Protein AF-A0A7C5CVP7-F1 (afdb_monomer_lite)

Structure (mmCIF, N/CA/C/O backbone):
data_AF-A0A7C5CVP7-F1
#
_entry.id   AF-A0A7C5CVP7-F1
#
loop_
_atom_site.group_PDB
_atom_site.id
_atom_site.type_symbol
_atom_site.label_atom_id
_atom_site.label_alt_id
_atom_site.label_comp_id
_atom_site.label_asym_id
_atom_site.label_entity_id
_atom_site.label_seq_id
_atom_site.pdbx_PDB_ins_code
_atom_site.Cartn_x
_atom_site.Cartn_y
_atom_site.Cartn_z
_atom_site.occupancy
_atom_site.B_iso_or_equiv
_atom_site.auth_seq_id
_atom_site.auth_comp_id
_atom_site.auth_asym_id
_atom_site.auth_atom_id
_atom_site.pdbx_PDB_model_num
ATOM 1 N N . MET A 1 1 ? 14.828 -23.468 1.664 1.00 37.12 1 MET A N 1
ATOM 2 C CA . MET A 1 1 ? 13.442 -23.030 1.390 1.00 37.12 1 MET A CA 1
ATOM 3 C C . MET A 1 1 ? 12.541 -23.585 2.480 1.00 37.12 1 MET A C 1
ATOM 5 O O . MET A 1 1 ? 12.272 -24.780 2.502 1.00 37.12 1 MET A O 1
ATOM 9 N N . ARG A 1 2 ? 12.186 -22.760 3.467 1.00 34.03 2 ARG A N 1
ATOM 10 C CA . ARG A 1 2 ? 11.337 -23.172 4.588 1.00 34.03 2 ARG A CA 1
ATOM 11 C C . ARG A 1 2 ? 9.899 -23.150 4.066 1.00 34.03 2 ARG A C 1
ATOM 13 O O . ARG A 1 2 ? 9.385 -22.080 3.776 1.00 34.03 2 ARG A O 1
ATOM 20 N N . ARG A 1 3 ? 9.310 -24.329 3.834 1.00 36.91 3 ARG A N 1
ATOM 21 C CA . ARG A 1 3 ? 7.904 -24.468 3.425 1.00 36.91 3 ARG A CA 1
ATOM 22 C C . ARG A 1 3 ? 7.044 -23.767 4.473 1.00 36.91 3 ARG A C 1
ATOM 24 O O . ARG A 1 3 ? 6.977 -24.232 5.609 1.00 36.91 3 ARG A O 1
ATOM 31 N N . ILE A 1 4 ? 6.448 -22.639 4.106 1.00 44.09 4 ILE A N 1
ATOM 32 C CA . ILE A 1 4 ? 5.394 -22.014 4.899 1.00 44.09 4 ILE A CA 1
ATOM 33 C C . ILE A 1 4 ? 4.252 -23.035 4.900 1.00 44.09 4 ILE A C 1
ATOM 35 O O . ILE A 1 4 ? 3.819 -23.486 3.841 1.00 44.09 4 ILE A O 1
ATOM 39 N N . GLY A 1 5 ? 3.877 -23.529 6.080 1.00 44.19 5 GLY A N 1
ATOM 40 C CA . GLY A 1 5 ? 2.826 -24.536 6.192 1.00 44.19 5 GLY A CA 1
ATOM 41 C C . GLY A 1 5 ? 1.503 -23.955 5.701 1.00 44.19 5 GLY A C 1
ATOM 42 O O . GLY A 1 5 ? 1.201 -22.803 5.996 1.00 44.19 5 GLY A O 1
ATOM 43 N N . ALA A 1 6 ? 0.695 -24.750 4.997 1.00 46.81 6 ALA A N 1
ATOM 44 C CA . ALA A 1 6 ? -0.641 -24.346 4.540 1.00 46.81 6 ALA A CA 1
ATOM 45 C C . ALA A 1 6 ? -1.524 -23.791 5.683 1.00 46.81 6 ALA A C 1
ATOM 47 O O . ALA A 1 6 ? -2.350 -22.912 5.466 1.00 46.81 6 ALA A O 1
ATOM 48 N N . SER A 1 7 ? -1.280 -24.226 6.927 1.00 52.62 7 SER A N 1
ATOM 49 C CA . SER A 1 7 ? -1.934 -23.710 8.136 1.00 52.62 7 SER A CA 1
ATOM 50 C C . SER A 1 7 ? -1.583 -22.262 8.489 1.00 52.62 7 SER A C 1
ATOM 52 O O . SER A 1 7 ? -2.277 -21.660 9.297 1.00 52.62 7 SER A O 1
ATOM 54 N N . THR A 1 8 ? -0.466 -21.733 7.990 1.00 53.44 8 THR A N 1
ATOM 55 C CA . THR A 1 8 ? -0.060 -20.340 8.204 1.00 53.44 8 THR A CA 1
ATOM 56 C C . THR A 1 8 ? -0.789 -19.442 7.215 1.00 53.44 8 THR A C 1
ATOM 58 O O . THR A 1 8 ? -1.395 -18.475 7.648 1.00 53.44 8 THR A O 1
ATOM 61 N N . IL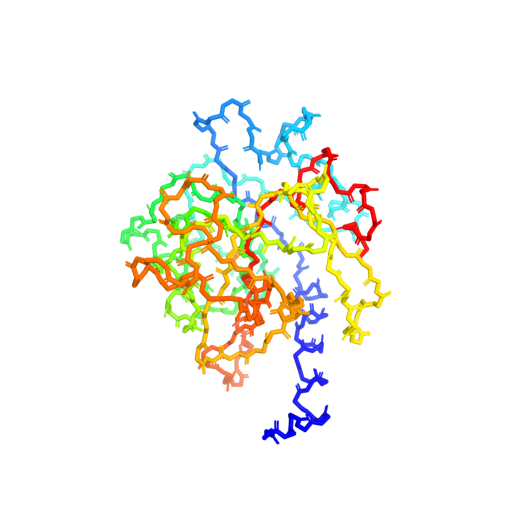E A 1 9 ? -0.838 -19.822 5.935 1.00 55.88 9 ILE A N 1
ATOM 62 C CA . ILE A 1 9 ? -1.507 -19.051 4.873 1.00 55.88 9 ILE A CA 1
ATOM 63 C C . ILE A 1 9 ? -2.989 -18.829 5.213 1.00 55.88 9 ILE A C 1
ATOM 65 O O . ILE A 1 9 ? -3.435 -17.689 5.277 1.00 55.88 9 ILE A O 1
ATOM 69 N N . TRP A 1 10 ? -3.708 -19.892 5.593 1.00 55.09 10 TRP A N 1
ATOM 70 C CA . TRP A 1 10 ? -5.130 -19.804 5.959 1.00 55.09 10 TRP A CA 1
ATOM 71 C C . TRP A 1 10 ? -5.411 -18.888 7.158 1.00 55.09 10 TRP A C 1
ATOM 73 O O . TRP A 1 10 ? -6.477 -18.284 7.231 1.00 55.09 10 TRP A O 1
ATOM 83 N N . LYS A 1 11 ? -4.468 -18.762 8.103 1.00 60.84 11 LYS A N 1
ATOM 84 C CA . LYS A 1 11 ? -4.624 -17.854 9.251 1.00 60.84 11 LYS A CA 1
ATOM 85 C C . LYS A 1 11 ? -4.590 -16.394 8.816 1.00 60.84 11 LYS A C 1
ATOM 87 O O . LYS A 1 11 ? -5.388 -15.607 9.308 1.00 60.84 11 LYS A O 1
ATOM 92 N N . TRP A 1 12 ? -3.689 -16.043 7.904 1.00 58.69 12 TRP A N 1
ATOM 93 C CA . TRP A 1 12 ? -3.522 -14.669 7.436 1.00 58.69 12 TRP A CA 1
ATOM 94 C C . TRP A 1 12 ? -4.601 -14.264 6.427 1.00 58.69 12 TRP A C 1
ATOM 96 O O . TRP A 1 12 ? -5.098 -13.144 6.499 1.00 58.69 12 TRP A O 1
ATOM 106 N N . THR A 1 13 ? -5.049 -15.186 5.571 1.00 59.53 13 THR A N 1
ATOM 107 C CA . THR A 1 13 ? -6.236 -14.978 4.727 1.00 59.53 13 THR A CA 1
ATOM 108 C C . THR A 1 13 ? -7.482 -14.742 5.581 1.00 59.53 13 THR A C 1
ATOM 110 O O . THR A 1 13 ? -8.200 -13.764 5.375 1.00 59.53 13 THR A O 1
ATOM 113 N N . PHE A 1 14 ? -7.718 -15.591 6.590 1.00 60.44 14 PHE A N 1
ATOM 114 C CA . PHE A 1 14 ? -8.819 -15.387 7.529 1.00 60.44 14 PHE A CA 1
ATOM 115 C C . PHE A 1 14 ? -8.696 -14.044 8.250 1.00 60.44 14 PHE A C 1
ATOM 117 O O . PHE A 1 14 ? -9.702 -13.373 8.429 1.00 60.44 14 PHE A O 1
ATOM 124 N N . LEU A 1 15 ? -7.482 -13.616 8.608 1.00 58.88 15 LEU A N 1
ATOM 125 C CA . LEU A 1 15 ? -7.244 -12.325 9.247 1.00 58.88 15 LEU A CA 1
ATOM 126 C C . LEU A 1 15 ? -7.635 -11.149 8.350 1.00 58.88 15 LEU A C 1
ATOM 128 O O . LEU A 1 15 ? -8.295 -10.238 8.828 1.00 58.88 15 LEU A O 1
ATOM 132 N N . LEU A 1 16 ? -7.285 -11.171 7.063 1.00 62.47 16 LEU A N 1
ATOM 133 C CA . LEU A 1 16 ? -7.640 -10.095 6.134 1.00 62.47 16 LEU A CA 1
ATOM 134 C C . LEU A 1 16 ? -9.151 -10.028 5.866 1.00 62.47 16 LEU A C 1
ATOM 136 O O . LEU A 1 16 ? -9.736 -8.948 5.837 1.00 62.47 16 LEU A O 1
ATOM 140 N N . MET A 1 17 ? -9.816 -11.178 5.765 1.00 62.94 17 MET A N 1
ATOM 141 C CA . MET A 1 17 ? -11.280 -11.209 5.691 1.00 62.94 17 MET A CA 1
ATOM 142 C C . MET A 1 17 ? -11.926 -10.765 7.011 1.00 62.94 17 MET A C 1
ATOM 144 O O . MET A 1 17 ? -12.905 -10.022 7.008 1.00 62.94 17 MET A O 1
ATOM 148 N N . PHE A 1 18 ? -11.362 -11.175 8.149 1.00 60.34 18 PHE A N 1
ATOM 149 C CA . PHE A 1 18 ? -11.804 -10.775 9.483 1.00 60.34 18 PHE A CA 1
ATOM 150 C C . PHE A 1 18 ? -11.653 -9.266 9.685 1.00 60.34 18 PHE A C 1
ATOM 152 O O . PHE A 1 18 ? -12.567 -8.651 10.237 1.00 60.34 18 PHE A O 1
ATOM 159 N N . LEU A 1 19 ? -10.552 -8.683 9.185 1.00 58.75 19 LEU A N 1
ATOM 160 C CA . LEU A 1 19 ? -10.246 -7.251 9.179 1.00 58.75 19 LEU A CA 1
ATOM 161 C C . LEU A 1 19 ? -11.382 -6.436 8.553 1.00 58.75 19 LEU A C 1
ATOM 163 O O . LEU A 1 19 ? -11.774 -5.430 9.134 1.00 58.75 19 LEU A O 1
ATOM 167 N N . LEU A 1 20 ? -11.936 -6.894 7.431 1.00 57.56 20 LEU A N 1
ATOM 168 C CA . LEU A 1 20 ? -13.019 -6.206 6.727 1.00 57.56 20 LEU A CA 1
ATOM 169 C C . LEU A 1 20 ? -14.412 -6.549 7.279 1.00 57.56 20 LEU A C 1
ATOM 171 O O . LEU A 1 20 ? -15.282 -5.691 7.297 1.00 57.56 20 LEU A O 1
ATOM 175 N N . PHE A 1 21 ? -14.645 -7.780 7.745 1.00 55.22 21 PHE A N 1
ATOM 176 C CA . PHE A 1 21 ? -15.998 -8.247 8.084 1.00 55.22 21 PHE A CA 1
ATOM 177 C C . PHE A 1 21 ? -16.536 -7.742 9.432 1.00 55.22 21 PHE A C 1
ATOM 179 O O . PHE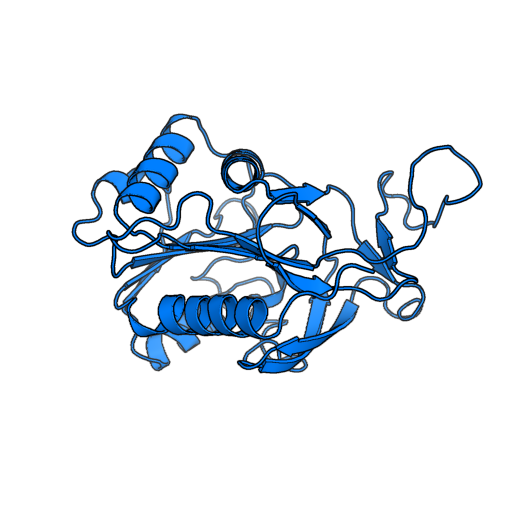 A 1 21 ? -17.746 -7.639 9.611 1.00 55.22 21 PHE A O 1
ATOM 186 N N . ILE A 1 22 ? -15.660 -7.460 10.398 1.00 53.84 22 ILE A N 1
ATOM 187 C CA . ILE A 1 22 ? -16.082 -7.000 11.737 1.00 53.84 22 ILE A CA 1
ATOM 188 C C . ILE A 1 22 ? -16.000 -5.478 11.868 1.00 53.84 22 ILE A C 1
ATOM 190 O O . ILE A 1 22 ? -16.590 -4.906 12.777 1.00 53.84 22 ILE A O 1
ATOM 194 N N . SER A 1 23 ? -15.303 -4.806 10.954 1.00 56.75 23 SER A N 1
ATOM 195 C CA . SER A 1 23 ? -15.267 -3.352 10.975 1.00 56.75 23 SER A CA 1
ATOM 196 C C . SER A 1 23 ? -16.597 -2.790 10.484 1.00 56.75 23 SER A C 1
ATOM 198 O O . SER A 1 23 ? -16.980 -3.021 9.346 1.00 56.75 23 SER A O 1
ATOM 200 N N . THR A 1 24 ? -17.314 -2.058 11.331 1.00 63.47 24 THR A N 1
ATOM 201 C CA . THR A 1 24 ? -18.522 -1.315 10.935 1.00 63.47 24 THR A CA 1
ATOM 202 C C . THR A 1 24 ? -18.212 0.149 10.630 1.00 63.47 24 THR A C 1
ATOM 204 O O . THR A 1 24 ? -18.950 0.781 9.877 1.00 63.47 24 THR A O 1
ATOM 207 N N . GLU A 1 25 ? -17.100 0.669 11.163 1.00 65.56 25 GLU A N 1
ATOM 208 C CA . GLU A 1 25 ? -16.618 2.033 10.924 1.00 65.56 25 GLU A CA 1
ATOM 209 C C . GLU A 1 25 ? -15.219 2.022 10.287 1.00 65.56 25 GLU A C 1
ATOM 211 O O . GLU A 1 25 ? -14.334 1.253 10.685 1.00 65.56 25 GLU A O 1
ATOM 216 N N . ILE A 1 26 ? -15.004 2.891 9.297 1.00 72.19 26 ILE A N 1
ATOM 217 C CA . ILE A 1 26 ? -13.718 3.065 8.618 1.00 72.19 26 ILE A CA 1
ATOM 218 C C . ILE A 1 26 ? -13.316 4.538 8.671 1.00 72.19 26 ILE A C 1
ATOM 220 O O . ILE A 1 26 ? -14.001 5.401 8.128 1.00 72.19 26 ILE A O 1
ATOM 224 N N . TYR A 1 27 ? -12.159 4.828 9.264 1.00 70.50 27 TYR A N 1
ATOM 225 C CA . TYR A 1 27 ? -11.550 6.152 9.187 1.00 70.50 27 TYR A CA 1
ATOM 226 C C . TYR A 1 27 ? -10.491 6.181 8.099 1.00 70.50 27 TYR A C 1
ATOM 228 O O . TYR A 1 27 ? -9.536 5.407 8.151 1.00 70.50 27 TYR A O 1
ATOM 236 N N . VAL A 1 28 ? -10.611 7.114 7.158 1.00 72.00 28 VAL A N 1
ATOM 237 C CA . VAL A 1 28 ? -9.591 7.344 6.131 1.00 72.00 28 VAL A CA 1
ATOM 238 C C . VAL A 1 28 ? -8.828 8.618 6.480 1.00 72.00 28 VAL A C 1
ATOM 240 O O . VAL A 1 28 ? -9.382 9.717 6.473 1.00 72.00 28 VAL A O 1
ATOM 243 N N . VAL A 1 29 ? -7.551 8.475 6.827 1.00 69.44 29 VAL A N 1
ATOM 244 C CA . VAL A 1 29 ? -6.618 9.591 7.002 1.00 69.44 29 VAL A CA 1
ATOM 245 C C . VAL A 1 29 ? -5.934 9.831 5.670 1.00 69.44 29 VAL A C 1
ATOM 247 O O . VAL A 1 29 ? -5.199 8.975 5.172 1.00 69.44 29 VAL A O 1
ATOM 250 N N . THR A 1 30 ? -6.158 11.019 5.124 1.00 62.22 30 THR A N 1
ATOM 251 C CA . THR A 1 30 ? -5.555 11.469 3.872 1.00 62.22 30 THR A CA 1
ATOM 252 C C . THR A 1 30 ? -4.907 12.829 4.081 1.00 62.22 30 THR A C 1
ATOM 254 O O . THR A 1 30 ? -5.376 13.625 4.897 1.00 62.22 30 THR A O 1
ATOM 257 N N . SER A 1 31 ? -3.810 13.113 3.386 1.00 53.28 31 SER A N 1
ATOM 258 C CA . SER A 1 31 ? -3.139 14.410 3.495 1.00 53.28 31 SER A CA 1
ATOM 259 C C . SER A 1 31 ? -3.887 15.528 2.765 1.00 53.28 31 SER A C 1
ATOM 261 O O . SER A 1 31 ? -4.519 15.278 1.746 1.00 53.28 31 SER A O 1
ATOM 263 N N . MET A 1 32 ? -3.777 16.766 3.265 1.00 45.28 32 MET A N 1
ATOM 264 C CA . MET A 1 32 ? -4.352 17.972 2.638 1.00 45.28 32 MET A CA 1
ATOM 265 C C . MET A 1 32 ? -3.305 18.927 2.030 1.00 45.28 32 MET A C 1
ATOM 267 O O . MET A 1 32 ? -3.690 19.952 1.479 1.00 45.28 32 MET A O 1
ATOM 271 N N . GLU A 1 33 ? -2.000 18.661 2.169 1.00 45.62 33 GLU A N 1
ATOM 272 C CA . GLU A 1 33 ? -0.969 19.681 1.890 1.00 45.62 33 GLU A CA 1
ATOM 273 C C . GLU A 1 33 ? -0.388 19.669 0.467 1.00 45.62 33 GLU A C 1
ATOM 275 O O . GLU A 1 33 ? 0.193 20.680 0.085 1.00 45.62 33 GLU A O 1
ATOM 280 N N . ASP A 1 34 ? -0.612 18.624 -0.339 1.00 40.47 34 ASP A N 1
ATOM 281 C CA . ASP A 1 34 ? -0.204 18.600 -1.755 1.00 40.47 34 ASP A CA 1
ATOM 282 C C . ASP A 1 34 ? -1.428 18.350 -2.650 1.00 40.47 34 ASP A C 1
ATOM 284 O O . ASP A 1 34 ? -1.943 17.237 -2.723 1.00 40.47 34 ASP A O 1
ATOM 288 N N . GLU A 1 35 ? -1.968 19.434 -3.219 1.00 50.59 35 GLU A N 1
ATOM 289 C CA . GLU A 1 35 ? -2.985 19.524 -4.293 1.00 50.59 35 GLU A CA 1
ATOM 290 C C . GLU A 1 35 ? -4.219 18.580 -4.275 1.00 50.59 35 GLU A C 1
ATOM 292 O O . GLU A 1 35 ? -4.966 18.536 -5.251 1.00 50.59 35 GLU A O 1
ATOM 297 N N . GLY A 1 36 ? -4.503 17.874 -3.176 1.00 54.97 36 GLY A N 1
ATOM 298 C CA . GLY A 1 36 ? -5.594 16.898 -3.096 1.00 54.97 36 GLY A CA 1
ATOM 299 C C . GLY A 1 36 ? -5.220 15.465 -3.503 1.00 54.97 36 GLY A C 1
ATOM 300 O O . GLY A 1 36 ? -6.105 14.613 -3.626 1.00 54.97 36 GLY A O 1
ATOM 301 N N . GLU A 1 37 ? -3.932 15.167 -3.689 1.00 67.44 37 GLU A N 1
ATOM 302 C CA . GLU A 1 37 ? -3.466 13.807 -3.972 1.00 67.44 37 GLU A CA 1
ATOM 303 C C . GLU A 1 37 ? -3.754 12.869 -2.787 1.00 67.44 37 GLU A C 1
ATOM 305 O O . GLU A 1 37 ? -3.579 13.216 -1.616 1.00 67.44 37 GLU A O 1
ATOM 310 N N . LEU A 1 38 ? -4.280 11.684 -3.104 1.00 76.00 38 LEU A N 1
ATOM 311 C CA . LEU A 1 38 ? -4.750 10.636 -2.196 1.00 76.00 38 LEU A CA 1
ATOM 312 C C . LEU A 1 38 ? -5.827 11.078 -1.196 1.00 76.00 38 LEU A C 1
ATOM 314 O O . LEU A 1 38 ? -6.166 10.325 -0.283 1.00 76.00 38 LEU A O 1
ATOM 318 N N . SER A 1 39 ? -6.406 12.270 -1.367 1.00 79.62 39 SER A N 1
ATOM 319 C CA . SER A 1 39 ? -7.490 12.759 -0.521 1.00 79.62 39 SER A CA 1
ATOM 320 C C . SER A 1 39 ? -8.789 12.002 -0.775 1.00 79.62 39 SER A C 1
ATOM 322 O O . SER A 1 39 ? -9.264 11.906 -1.905 1.00 79.62 39 SER A O 1
ATOM 324 N N . SER A 1 40 ? -9.413 11.515 0.299 1.00 77.75 40 SER A N 1
ATOM 325 C CA . SER A 1 40 ? -10.698 10.795 0.249 1.00 77.75 40 SER A CA 1
ATOM 326 C C . SER A 1 40 ? -11.870 11.678 -0.186 1.00 77.75 40 SER A C 1
ATOM 328 O O . SER A 1 40 ? -12.930 11.169 -0.533 1.00 77.75 40 SER A O 1
ATOM 330 N N . LEU A 1 41 ? -11.683 13.000 -0.185 1.00 78.38 41 LEU A N 1
ATOM 331 C CA . LEU A 1 41 ? -12.688 13.974 -0.607 1.00 78.38 41 LEU A CA 1
ATOM 332 C C . LEU A 1 41 ? -12.490 14.458 -2.050 1.00 78.38 41 LEU A C 1
ATOM 334 O O . LEU A 1 41 ? -13.356 15.147 -2.584 1.00 78.38 41 LEU A O 1
ATOM 338 N N . GLU A 1 42 ? -11.363 14.117 -2.677 1.00 81.62 42 GLU A N 1
ATOM 339 C CA . GLU A 1 42 ? -10.981 14.643 -3.986 1.00 81.62 42 GLU A CA 1
ATOM 340 C C . GLU A 1 42 ? -11.325 13.656 -5.103 1.00 81.62 42 GLU A C 1
ATOM 342 O O . GLU A 1 42 ? -10.980 12.472 -5.054 1.00 81.62 42 GLU A O 1
ATOM 347 N N . ASN A 1 43 ? -11.995 14.163 -6.139 1.00 84.62 43 ASN A N 1
ATOM 348 C CA . ASN A 1 43 ? -12.486 13.376 -7.275 1.00 84.62 43 ASN A CA 1
ATOM 349 C C . ASN A 1 43 ? -11.573 13.435 -8.513 1.00 84.62 43 ASN A C 1
ATOM 351 O O . ASN A 1 43 ? -11.872 12.814 -9.534 1.00 84.62 43 ASN A O 1
ATOM 355 N N . GLY A 1 44 ? -10.467 14.181 -8.439 1.00 86.69 44 GLY A N 1
ATOM 356 C CA . GLY A 1 44 ? -9.454 14.230 -9.490 1.00 86.69 44 GLY A CA 1
ATOM 357 C C . GLY A 1 44 ? -8.734 12.891 -9.663 1.00 86.69 44 GLY A C 1
ATOM 358 O O . GLY A 1 44 ? -8.862 11.995 -8.832 1.00 86.69 44 GLY A O 1
ATOM 359 N N . TRP A 1 45 ? -7.935 12.759 -10.726 1.00 88.06 45 TRP A N 1
ATOM 360 C CA . TRP A 1 45 ? -7.192 11.522 -11.025 1.00 88.06 45 TRP A CA 1
ATOM 361 C C . TRP A 1 45 ? -6.326 11.048 -9.846 1.00 88.06 45 TRP A C 1
ATOM 363 O O . TRP A 1 45 ? -6.276 9.853 -9.566 1.00 88.06 45 TRP A O 1
ATOM 373 N N . ALA A 1 46 ? -5.708 11.997 -9.137 1.00 86.69 46 ALA A N 1
ATOM 374 C CA . ALA A 1 46 ? -4.859 11.744 -7.980 1.00 86.69 46 ALA A CA 1
ATOM 375 C C . ALA A 1 46 ? -5.617 11.575 -6.653 1.00 86.69 46 ALA A C 1
ATOM 377 O O . ALA A 1 46 ? -5.017 11.153 -5.676 1.00 86.69 46 ALA A O 1
ATOM 378 N N . GLY A 1 47 ? -6.913 11.892 -6.589 1.00 88.38 47 GLY A N 1
ATOM 379 C CA . GLY A 1 47 ? -7.715 11.742 -5.371 1.00 88.38 47 GLY A CA 1
ATOM 380 C C . GLY A 1 47 ? -8.109 10.288 -5.090 1.00 88.38 47 GLY A C 1
ATOM 381 O O . GLY A 1 47 ? -7.882 9.417 -5.922 1.00 88.38 47 GLY A O 1
ATOM 382 N N . ALA A 1 48 ? -8.720 10.026 -3.933 1.00 89.19 48 ALA A N 1
ATOM 383 C CA . ALA A 1 48 ? -9.132 8.694 -3.463 1.00 89.19 48 ALA A CA 1
ATOM 384 C C . ALA A 1 48 ? -10.638 8.610 -3.121 1.00 89.19 48 ALA A C 1
ATOM 386 O O . ALA A 1 48 ? -11.074 7.750 -2.345 1.00 89.19 48 ALA A O 1
ATOM 387 N N . SER A 1 49 ? -11.457 9.522 -3.657 1.00 90.56 49 SER A N 1
ATOM 388 C CA . SER A 1 49 ? -12.899 9.536 -3.384 1.00 90.56 49 SER A CA 1
ATOM 389 C C . SER A 1 49 ? -13.615 8.280 -3.881 1.00 90.56 49 SER A C 1
ATOM 391 O O . SER A 1 49 ? -14.468 7.762 -3.171 1.00 90.56 49 SER A O 1
ATOM 393 N N . ALA A 1 50 ? -13.238 7.729 -5.040 1.00 90.94 50 ALA A N 1
ATOM 394 C CA . ALA A 1 50 ? -13.857 6.521 -5.593 1.00 90.94 50 ALA A CA 1
ATOM 395 C C . ALA A 1 50 ? -13.683 5.308 -4.665 1.00 90.94 50 ALA A C 1
ATOM 397 O O . ALA A 1 50 ? -14.610 4.516 -4.499 1.00 90.94 50 ALA A O 1
ATOM 398 N N . PHE A 1 51 ? -12.526 5.198 -4.005 1.00 90.69 51 PHE A N 1
ATOM 399 C CA . PHE A 1 51 ? -12.282 4.176 -2.988 1.00 90.69 51 PHE A CA 1
ATOM 400 C C . PHE A 1 51 ? -13.195 4.361 -1.766 1.00 90.69 51 PHE A C 1
ATOM 402 O O . PHE A 1 51 ? -13.782 3.408 -1.258 1.00 90.69 51 PHE A O 1
ATOM 409 N N . SER A 1 52 ? -13.355 5.603 -1.311 1.00 90.12 52 SER A N 1
ATOM 410 C CA . SER A 1 52 ? -14.200 5.929 -0.155 1.00 90.12 52 SER A CA 1
ATOM 411 C C . SER A 1 52 ? -15.692 5.709 -0.457 1.00 90.12 52 SER A C 1
ATOM 413 O O . SER A 1 52 ? -16.433 5.182 0.379 1.00 90.12 52 SER A O 1
ATOM 415 N N . ASP A 1 53 ? -16.122 6.031 -1.679 1.00 90.38 53 ASP A N 1
ATOM 416 C CA . ASP A 1 53 ? -17.466 5.764 -2.197 1.00 90.38 53 ASP A CA 1
ATOM 417 C C . ASP A 1 53 ? -17.737 4.258 -2.320 1.00 90.38 53 ASP A C 1
ATOM 419 O O . ASP A 1 53 ? -18.838 3.801 -2.007 1.00 90.38 53 ASP A O 1
ATOM 423 N N . GLU A 1 54 ? -16.744 3.469 -2.748 1.00 90.19 54 GLU A N 1
ATOM 424 C CA . GLU A 1 54 ? -16.828 2.006 -2.792 1.00 90.19 54 GLU A CA 1
ATOM 425 C C . GLU A 1 54 ? -17.090 1.418 -1.407 1.00 90.19 54 GLU A C 1
ATOM 427 O O . GLU A 1 54 ? -18.041 0.655 -1.226 1.00 90.19 54 GLU A O 1
ATOM 432 N N . LEU A 1 55 ? -16.277 1.799 -0.421 1.00 89.50 55 LEU A N 1
ATOM 433 C CA . LEU A 1 55 ? -16.436 1.345 0.959 1.00 89.50 55 LEU A CA 1
ATOM 434 C C . LEU A 1 55 ? -17.819 1.723 1.509 1.00 89.50 55 LEU A C 1
ATOM 436 O O . LEU A 1 55 ? -18.525 0.877 2.063 1.00 89.50 55 LEU A O 1
ATOM 440 N N . SER A 1 56 ? -18.261 2.956 1.265 1.00 89.62 56 SER A N 1
ATOM 441 C CA . SER A 1 56 ? -19.595 3.414 1.670 1.00 89.62 56 SER A CA 1
ATOM 442 C C . SER A 1 56 ? -20.704 2.582 1.014 1.00 89.62 56 SER A C 1
ATOM 444 O O . SER A 1 56 ? -21.668 2.182 1.668 1.00 89.62 56 SER A O 1
ATOM 446 N N . ARG A 1 57 ? -20.559 2.243 -0.275 1.00 89.75 57 ARG A N 1
ATOM 447 C CA . ARG A 1 57 ? -21.523 1.411 -1.015 1.00 89.75 57 ARG A CA 1
ATOM 448 C C . ARG A 1 57 ? -21.566 -0.032 -0.522 1.00 89.75 57 ARG A C 1
ATOM 450 O O . ARG A 1 57 ? -22.619 -0.665 -0.597 1.00 89.75 57 ARG A O 1
ATOM 457 N N . ARG A 1 58 ? -20.449 -0.540 0.005 1.00 86.88 58 ARG A N 1
ATOM 458 C CA . ARG A 1 58 ? -20.362 -1.844 0.682 1.00 86.88 58 ARG A CA 1
ATOM 459 C C . ARG A 1 58 ? -20.948 -1.825 2.102 1.00 86.88 58 ARG A C 1
ATOM 461 O O . ARG A 1 58 ? -21.083 -2.888 2.701 1.00 86.88 58 ARG A O 1
ATOM 468 N N . GLY A 1 59 ? -21.375 -0.660 2.595 1.00 87.25 59 GLY A N 1
ATOM 469 C CA . GLY A 1 59 ? -22.127 -0.504 3.841 1.00 87.25 59 GLY A CA 1
ATOM 470 C C . GLY A 1 59 ? -21.296 -0.081 5.052 1.00 87.25 59 GLY A C 1
ATOM 471 O O . GLY A 1 59 ? -21.813 -0.136 6.165 1.00 87.25 59 GLY A O 1
ATOM 472 N N . PHE A 1 60 ? -20.041 0.329 4.856 1.00 87.69 60 PHE A N 1
ATOM 473 C CA . PHE A 1 60 ? -19.199 0.863 5.928 1.00 87.69 60 PHE A CA 1
ATOM 474 C C . PHE A 1 60 ? -19.520 2.340 6.203 1.00 87.69 60 PHE A C 1
ATOM 476 O O . PHE A 1 60 ? -19.768 3.099 5.265 1.00 87.69 60 PHE A O 1
ATOM 483 N N . ASP A 1 61 ? -19.477 2.769 7.470 1.00 87.00 61 ASP A N 1
ATOM 484 C CA . ASP A 1 61 ? -19.492 4.201 7.805 1.00 87.00 61 ASP A CA 1
ATOM 485 C C . ASP A 1 61 ? -18.086 4.780 7.604 1.00 87.00 61 ASP A C 1
ATOM 487 O O . ASP A 1 61 ? -17.183 4.541 8.412 1.00 87.00 61 ASP A O 1
ATOM 491 N N . VAL A 1 62 ? -17.884 5.480 6.486 1.00 87.31 62 VAL A N 1
ATOM 492 C CA . VAL A 1 62 ? -16.583 6.030 6.093 1.00 87.31 62 VAL A CA 1
ATOM 493 C C . VAL A 1 62 ? -16.466 7.476 6.562 1.00 87.31 62 VAL A C 1
ATOM 495 O O . VAL A 1 62 ? -17.221 8.349 6.135 1.00 87.31 62 VAL A O 1
ATOM 498 N N . ARG A 1 63 ? -15.472 7.754 7.409 1.00 85.62 63 ARG A N 1
ATOM 499 C CA . ARG A 1 63 ? -15.195 9.095 7.938 1.00 85.62 63 ARG A CA 1
ATOM 500 C C . ARG A 1 63 ? -13.791 9.550 7.550 1.00 85.62 63 ARG A C 1
ATOM 502 O O . ARG A 1 63 ? -12.798 8.913 7.897 1.00 85.62 63 ARG A O 1
ATOM 509 N N . SER A 1 64 ? -13.687 10.692 6.876 1.00 81.00 64 SER A N 1
ATOM 510 C CA . SER A 1 64 ? -12.391 11.305 6.567 1.00 81.00 64 SER A CA 1
ATOM 511 C C . SER A 1 64 ? -11.829 12.030 7.792 1.00 81.00 64 SER A C 1
ATOM 513 O O . SER A 1 64 ? -12.456 12.940 8.338 1.00 81.00 64 SER A O 1
ATOM 515 N N . LEU A 1 65 ? -10.620 11.664 8.213 1.00 74.75 65 LEU A N 1
ATOM 516 C CA . LEU A 1 65 ? -9.884 12.374 9.257 1.00 74.75 65 LEU A CA 1
ATOM 517 C C . LEU A 1 65 ? -8.989 13.435 8.611 1.00 74.75 65 LEU A C 1
ATOM 519 O O . LEU A 1 65 ? -7.921 13.127 8.091 1.00 74.75 65 LEU A O 1
ATOM 523 N N . LEU A 1 66 ? -9.433 14.692 8.672 1.00 63.59 66 LEU A N 1
ATOM 524 C CA . LEU A 1 66 ? -8.779 15.821 7.995 1.00 63.59 66 LEU A CA 1
ATOM 525 C C . LEU A 1 66 ? -7.599 16.431 8.765 1.00 63.59 66 LEU A C 1
ATOM 527 O O . LEU A 1 66 ? -6.822 17.185 8.192 1.00 63.59 66 LEU A O 1
ATOM 531 N N . THR A 1 67 ? -7.474 16.167 10.069 1.00 62.38 67 THR A N 1
ATOM 532 C CA . THR A 1 67 ? -6.560 16.927 10.942 1.00 62.38 67 THR A CA 1
ATOM 533 C C . THR A 1 67 ? -5.422 16.092 11.508 1.00 62.38 67 THR A C 1
ATOM 535 O O . THR A 1 67 ? -4.256 16.416 11.301 1.00 62.38 67 THR A O 1
ATOM 538 N N . THR A 1 68 ? -5.717 15.039 12.270 1.00 73.12 68 THR A N 1
ATOM 539 C CA . THR A 1 68 ? -4.676 14.206 12.879 1.00 73.12 68 THR A CA 1
ATOM 540 C C . THR A 1 68 ? -5.238 12.865 13.357 1.00 73.12 68 THR A C 1
ATOM 542 O O . THR A 1 68 ? -6.328 12.827 13.935 1.00 73.12 68 THR A O 1
ATOM 545 N N . PRO A 1 69 ? -4.468 11.767 13.238 1.00 76.94 69 PRO A N 1
ATOM 546 C CA . PRO A 1 69 ? -4.803 10.493 13.875 1.00 76.94 69 PRO A CA 1
ATOM 547 C C . PRO A 1 69 ? -4.886 10.554 15.407 1.00 76.94 69 PRO A C 1
ATOM 549 O O . PRO A 1 69 ? -5.318 9.591 16.035 1.00 76.94 69 PRO A O 1
ATOM 552 N N . SER A 1 70 ? -4.477 11.661 16.039 1.00 79.38 70 SER A N 1
ATOM 553 C CA . SER A 1 70 ? -4.548 11.823 17.498 1.00 79.38 70 SER A CA 1
ATOM 554 C C . SER A 1 70 ? -5.973 11.675 18.053 1.00 79.38 70 SER A C 1
ATOM 556 O O . SER A 1 70 ? -6.131 11.260 19.201 1.00 79.38 70 SER A O 1
ATOM 558 N N . LEU A 1 71 ? -6.998 11.951 17.235 1.00 78.94 71 LEU A N 1
ATOM 559 C CA . LEU A 1 71 ? -8.412 11.802 17.602 1.00 78.94 71 LEU A CA 1
ATOM 560 C C . LEU A 1 71 ? -8.825 10.343 17.847 1.00 78.94 71 LEU A C 1
ATOM 562 O O . LEU A 1 71 ? -9.749 10.095 18.612 1.00 78.94 71 LEU A O 1
ATOM 566 N N . LEU A 1 72 ? -8.088 9.363 17.312 1.00 81.06 72 LEU A N 1
ATOM 567 C CA . LEU A 1 72 ? -8.365 7.935 17.533 1.00 81.06 72 LEU A CA 1
ATOM 568 C C . LEU A 1 72 ? -8.208 7.505 19.000 1.00 81.06 72 LEU A C 1
ATOM 570 O O . LEU A 1 72 ? -8.612 6.407 19.381 1.00 81.06 72 LEU A O 1
ATOM 574 N N . HIS A 1 73 ? -7.618 8.351 19.850 1.00 76.25 73 HIS A N 1
ATOM 575 C CA . HIS A 1 73 ? -7.614 8.118 21.291 1.00 76.25 73 HIS A CA 1
ATOM 576 C C . HIS A 1 73 ? -9.029 8.106 21.890 1.00 76.25 73 HIS A C 1
ATOM 578 O O . HIS A 1 73 ? -9.246 7.422 22.893 1.00 76.25 73 HIS A O 1
ATOM 584 N N . GLU A 1 74 ? -9.947 8.864 21.288 1.00 78.75 74 GLU A N 1
ATOM 585 C CA . GLU A 1 74 ? -11.330 9.053 21.731 1.00 78.75 74 GLU A CA 1
ATOM 586 C C . GLU A 1 74 ? -12.304 8.073 21.068 1.00 78.75 74 GLU A C 1
ATOM 588 O O . GLU A 1 74 ? -13.463 8.040 21.461 1.00 78.75 74 GLU A O 1
ATOM 593 N N . GLU A 1 75 ? -11.836 7.237 20.131 1.00 86.19 75 GLU A N 1
ATOM 594 C CA . GLU A 1 75 ? -12.669 6.219 19.484 1.00 86.19 75 GLU A CA 1
ATOM 595 C C . GLU A 1 75 ? -13.287 5.290 20.538 1.00 86.19 75 GLU A C 1
ATOM 597 O O . GLU A 1 75 ? -12.566 4.729 21.380 1.00 86.19 75 GLU A O 1
ATOM 602 N N . GLU A 1 76 ? -14.612 5.158 20.517 1.00 85.69 76 GLU A N 1
ATOM 603 C CA . GLU A 1 76 ? -15.386 4.437 21.524 1.00 85.69 76 GLU A CA 1
ATOM 604 C C . GLU A 1 76 ? -15.289 2.923 21.303 1.00 85.69 76 GLU A C 1
ATOM 606 O O . GLU A 1 76 ? -15.082 2.188 22.276 1.00 85.69 76 GLU A O 1
ATOM 611 N N . ASP A 1 77 ? -15.310 2.467 20.042 1.00 86.94 77 ASP A N 1
ATOM 612 C CA . ASP A 1 77 ? -15.336 1.044 19.676 1.00 86.94 77 ASP A CA 1
ATOM 613 C C . ASP A 1 77 ? -14.229 0.632 18.679 1.00 86.94 77 ASP A C 1
ATOM 615 O O . ASP A 1 77 ? -14.498 0.147 17.577 1.00 86.94 77 ASP A O 1
ATOM 619 N N . PRO A 1 78 ? -12.944 0.753 19.065 1.00 87.19 78 PRO A N 1
ATOM 620 C CA . PRO A 1 78 ? -11.819 0.495 18.167 1.00 87.19 78 PRO A CA 1
ATOM 621 C C . PRO A 1 78 ? -11.795 -0.933 17.610 1.00 87.19 78 PRO A C 1
ATOM 623 O O . PRO A 1 78 ? -11.300 -1.135 16.509 1.00 87.19 78 PRO A O 1
ATOM 626 N N . GLY A 1 79 ? -12.347 -1.927 18.316 1.00 83.94 79 GLY A N 1
ATOM 627 C CA . GLY A 1 79 ? -12.404 -3.313 17.834 1.00 83.94 79 GLY A CA 1
ATOM 628 C C . GLY A 1 79 ? -13.179 -3.478 16.519 1.00 83.94 79 GLY A C 1
ATOM 629 O O . GLY A 1 79 ? -12.869 -4.385 15.737 1.00 83.94 79 GLY A O 1
ATOM 630 N N . ASN A 1 80 ? -14.127 -2.575 16.257 1.00 84.88 80 ASN A N 1
ATOM 631 C CA . ASN A 1 80 ? -14.950 -2.514 15.049 1.00 84.88 80 ASN A CA 1
ATOM 632 C C . ASN A 1 80 ? -14.528 -1.373 14.106 1.00 84.88 80 ASN A C 1
ATOM 634 O O . ASN A 1 80 ? -15.249 -1.040 13.163 1.00 84.88 80 ASN A O 1
ATOM 638 N N . THR A 1 81 ? -13.344 -0.800 14.318 1.00 88.31 81 THR A N 1
ATOM 639 C CA . THR A 1 81 ? -12.830 0.321 13.533 1.00 88.31 81 THR A CA 1
ATOM 640 C C . THR A 1 81 ? -11.608 -0.090 12.714 1.00 88.31 81 THR A C 1
ATOM 642 O O . THR A 1 81 ? -10.650 -0.674 13.232 1.00 88.31 81 THR A O 1
ATOM 645 N N . LEU A 1 82 ? -11.607 0.265 11.429 1.00 89.69 82 LEU A N 1
ATOM 646 C CA . LEU A 1 82 ? -10.424 0.209 10.569 1.00 89.69 82 LEU A CA 1
ATOM 647 C C . LEU A 1 82 ? -9.900 1.622 10.310 1.00 89.69 82 LEU A C 1
ATOM 649 O O . LEU A 1 82 ? -10.624 2.485 9.822 1.00 89.69 82 LEU A O 1
ATOM 653 N N . LEU A 1 83 ? -8.623 1.844 10.597 1.00 91.38 83 LEU A N 1
ATOM 654 C CA . LEU A 1 83 ? -7.898 3.019 10.144 1.00 91.38 83 LEU A CA 1
ATOM 655 C C . LEU A 1 83 ? -7.221 2.723 8.806 1.00 91.38 83 LEU A C 1
ATOM 657 O O . LEU A 1 83 ? -6.390 1.822 8.730 1.00 91.38 83 LEU A O 1
ATOM 661 N N . ILE A 1 84 ? -7.497 3.536 7.795 1.00 91.56 84 ILE A N 1
ATOM 662 C CA . ILE A 1 84 ? -6.796 3.546 6.513 1.00 91.56 84 ILE A CA 1
ATOM 663 C C . ILE A 1 84 ? -5.948 4.814 6.448 1.00 91.56 84 ILE A C 1
ATOM 665 O O . ILE A 1 84 ? -6.479 5.915 6.547 1.00 91.56 84 ILE A O 1
ATOM 669 N N . SER A 1 85 ? -4.634 4.677 6.286 1.00 92.06 85 SER A N 1
ATOM 670 C CA . SER A 1 85 ? -3.728 5.805 6.071 1.00 92.06 85 SER A CA 1
ATOM 671 C C . SER A 1 85 ? -3.084 5.706 4.699 1.00 92.06 85 SER A C 1
ATOM 673 O O . SER A 1 85 ? -2.332 4.764 4.449 1.00 92.06 85 SER A O 1
ATOM 675 N N . LEU A 1 86 ? -3.337 6.695 3.845 1.00 92.06 86 LEU A N 1
ATOM 676 C CA . LEU A 1 86 ? -2.833 6.738 2.472 1.00 92.06 86 LEU A CA 1
ATOM 677 C C . LEU A 1 86 ? -1.782 7.841 2.332 1.00 92.06 86 LEU A C 1
ATOM 679 O O . LEU A 1 86 ? -2.066 8.992 2.656 1.00 92.06 86 LEU A O 1
ATOM 683 N N . GLY A 1 87 ? -0.577 7.476 1.891 1.00 90.25 87 GLY A N 1
ATOM 684 C CA . GLY A 1 87 ? 0.527 8.390 1.580 1.00 90.25 87 GLY A CA 1
ATOM 685 C C . GLY A 1 87 ? 0.815 9.431 2.669 1.00 90.25 87 GLY A C 1
ATOM 686 O O . GLY A 1 87 ? 0.607 10.622 2.431 1.00 90.25 87 GLY A O 1
ATOM 687 N N . PRO A 1 88 ? 1.267 9.042 3.881 1.00 89.62 88 PRO A N 1
ATOM 688 C CA . PRO A 1 88 ? 1.634 10.016 4.905 1.00 89.62 88 PRO A CA 1
ATOM 689 C C . PRO A 1 88 ? 2.690 11.002 4.375 1.00 89.62 88 PRO A C 1
ATOM 691 O O . PRO A 1 88 ? 3.802 10.605 4.046 1.00 89.62 88 PRO A O 1
ATOM 694 N N . GLN A 1 89 ? 2.382 12.301 4.341 1.00 84.88 89 GLN A N 1
ATOM 695 C CA . GLN A 1 89 ? 3.294 13.331 3.798 1.00 84.88 89 GLN A CA 1
ATOM 696 C C . GLN A 1 89 ? 4.434 13.712 4.751 1.00 84.88 89 GLN A C 1
ATOM 698 O O . GLN A 1 89 ? 5.423 14.334 4.364 1.00 84.88 89 GLN A O 1
ATOM 703 N N . ARG A 1 90 ? 4.307 13.330 6.024 1.00 90.31 90 ARG A N 1
ATOM 704 C CA . ARG A 1 90 ? 5.340 13.502 7.042 1.00 90.31 90 ARG A CA 1
ATOM 705 C C . ARG A 1 90 ? 5.350 12.334 8.004 1.00 90.31 90 ARG A C 1
ATOM 707 O O . ARG A 1 90 ? 4.346 11.644 8.186 1.00 90.31 90 ARG A O 1
ATOM 714 N N . GLU A 1 91 ? 6.468 12.184 8.697 1.00 91.69 91 GLU A N 1
ATOM 715 C CA . GLU A 1 91 ? 6.542 11.290 9.843 1.00 91.69 91 GLU A CA 1
ATOM 716 C C . GLU A 1 91 ? 5.509 11.689 10.915 1.00 91.69 91 GLU A C 1
ATOM 718 O O . GLU A 1 91 ? 5.260 12.873 11.193 1.00 91.69 91 GLU A O 1
ATOM 723 N N . TYR A 1 92 ? 4.893 10.681 11.533 1.00 90.69 92 TYR A N 1
ATOM 724 C CA . TYR A 1 92 ? 3.973 10.893 12.645 1.00 90.69 92 TYR A CA 1
ATOM 725 C C . TYR A 1 92 ? 4.706 11.448 13.865 1.00 90.69 92 TYR A C 1
ATOM 727 O O . TYR A 1 92 ? 5.765 10.966 14.270 1.00 90.69 92 TYR A O 1
ATOM 735 N N . SER A 1 93 ? 4.082 12.424 14.513 1.00 91.69 93 SER A N 1
ATOM 736 C 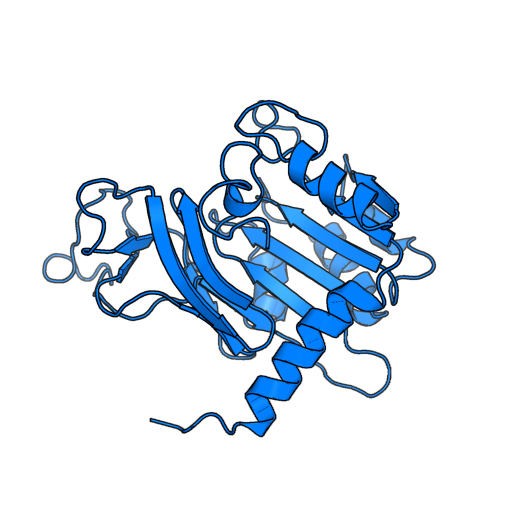CA . SER A 1 93 ? 4.530 12.944 15.799 1.00 91.69 93 SER A CA 1
ATOM 737 C C . SER A 1 93 ? 4.423 11.880 16.898 1.00 91.69 93 SER A C 1
ATOM 739 O O . SER A 1 93 ? 3.660 10.916 16.807 1.00 91.69 93 SER A O 1
ATOM 741 N N . LEU A 1 94 ? 5.146 12.076 18.004 1.00 90.62 94 LEU A N 1
ATOM 742 C CA . LEU A 1 94 ? 5.096 11.155 19.146 1.00 90.62 94 LEU A CA 1
ATOM 743 C C . LEU A 1 94 ? 3.683 10.998 19.734 1.00 90.62 94 LEU A C 1
ATOM 745 O O . LEU A 1 94 ? 3.331 9.907 20.186 1.00 90.62 94 LEU A O 1
ATOM 749 N N . SER A 1 95 ? 2.875 12.063 19.727 1.00 90.00 95 SER A N 1
ATOM 750 C CA . SER A 1 95 ? 1.474 12.029 20.159 1.00 90.00 95 SER A CA 1
ATOM 751 C C . SER A 1 95 ? 0.606 11.193 19.221 1.00 90.00 95 SER A C 1
ATOM 753 O O . SER A 1 95 ? -0.159 10.358 19.700 1.00 90.00 95 SER A O 1
ATOM 755 N N . GLU A 1 96 ? 0.779 11.338 17.905 1.00 91.56 96 GLU A N 1
ATOM 756 C CA . GLU A 1 96 ? 0.066 10.533 16.904 1.00 91.56 96 GLU A CA 1
ATOM 757 C C . GLU A 1 96 ? 0.444 9.056 17.021 1.00 91.56 96 GLU A C 1
ATOM 759 O O . GLU A 1 96 ? -0.427 8.196 17.117 1.00 91.56 96 GLU A O 1
ATOM 764 N N . LEU A 1 97 ? 1.741 8.753 17.138 1.00 91.50 97 LEU A N 1
ATOM 765 C CA . LEU A 1 97 ? 2.220 7.387 17.364 1.00 91.50 97 LEU A CA 1
ATOM 766 C C . LEU A 1 97 ? 1.703 6.796 18.681 1.00 91.50 97 LEU A C 1
ATOM 768 O O . LEU A 1 97 ? 1.528 5.584 18.796 1.00 91.50 97 LEU A O 1
ATOM 772 N N . HIS A 1 98 ? 1.488 7.608 19.716 1.00 89.75 98 HIS A N 1
ATOM 773 C CA . HIS A 1 98 ? 0.863 7.139 20.950 1.00 89.75 98 HIS A CA 1
ATOM 774 C C . HIS A 1 98 ? -0.626 6.829 20.742 1.00 89.75 98 HIS A C 1
ATOM 776 O O . HIS A 1 98 ? -1.067 5.752 21.145 1.00 89.75 98 HIS A O 1
ATOM 782 N N . ALA A 1 99 ? -1.382 7.708 20.082 1.00 90.50 99 ALA A N 1
ATOM 783 C CA . ALA A 1 99 ? -2.795 7.476 19.786 1.00 90.50 99 ALA A CA 1
ATOM 784 C C . ALA A 1 99 ? -3.001 6.215 18.932 1.00 90.50 99 ALA A C 1
ATOM 786 O O . ALA A 1 99 ? -3.765 5.339 19.328 1.00 90.50 99 ALA A O 1
ATOM 787 N N . LEU A 1 100 ? -2.234 6.066 17.848 1.00 91.06 100 LEU A N 1
ATOM 788 C CA . LEU A 1 100 ? -2.274 4.906 16.950 1.00 91.06 100 LEU A CA 1
ATOM 789 C C . LEU A 1 100 ? -1.967 3.593 17.679 1.00 91.06 100 LEU A C 1
ATOM 791 O O . LEU A 1 100 ? -2.669 2.600 17.504 1.00 91.06 100 LEU A O 1
ATOM 795 N N . ARG A 1 101 ? -0.960 3.591 18.561 1.00 87.88 101 ARG A N 1
ATOM 796 C CA . ARG A 1 101 ? -0.638 2.411 19.379 1.00 87.88 101 ARG A CA 1
ATOM 797 C C . ARG A 1 101 ? -1.748 2.069 20.362 1.00 87.88 101 ARG A C 1
ATOM 799 O O . ARG A 1 101 ? -2.058 0.894 20.532 1.00 87.88 101 ARG A O 1
ATOM 806 N N . LYS A 1 102 ? -2.345 3.071 21.014 1.00 87.81 102 LYS A N 1
ATOM 807 C CA . LYS A 1 102 ? -3.448 2.837 21.952 1.00 87.81 102 LYS A CA 1
ATOM 808 C C . LYS A 1 102 ? -4.681 2.308 21.218 1.00 87.81 102 LYS A C 1
ATOM 810 O O . LYS A 1 102 ? -5.281 1.349 21.693 1.00 87.81 102 LYS A O 1
ATOM 815 N N . PHE A 1 103 ? -5.016 2.893 20.071 1.00 89.31 103 PHE A N 1
ATOM 816 C CA . PHE A 1 103 ? -6.078 2.430 19.179 1.00 89.31 103 PHE A CA 1
ATOM 817 C C . PHE A 1 103 ? -5.879 0.954 18.815 1.00 89.31 103 PHE A C 1
ATOM 819 O O . PHE A 1 103 ? -6.736 0.124 19.109 1.00 89.31 103 PHE A O 1
ATOM 826 N N . HIS A 1 104 ? -4.689 0.610 18.320 1.00 88.00 104 HIS A N 1
ATOM 827 C CA . HIS A 1 104 ? -4.326 -0.763 17.986 1.00 88.00 104 HIS A CA 1
ATOM 828 C C . HIS A 1 104 ? -4.424 -1.727 19.180 1.00 88.00 104 HIS A C 1
ATOM 830 O O . HIS A 1 104 ? -5.052 -2.776 19.092 1.00 88.00 104 HIS A O 1
ATOM 836 N N . SER A 1 105 ? -3.870 -1.352 20.341 1.00 86.25 105 SER A N 1
ATOM 837 C CA . SER A 1 105 ? -3.908 -2.189 21.554 1.00 86.25 105 SER A CA 1
ATOM 838 C C . SER A 1 105 ? -5.317 -2.449 22.098 1.00 86.25 105 SER A C 1
ATOM 840 O O . SER A 1 105 ? -5.496 -3.326 22.937 1.00 86.25 105 SER A O 1
ATOM 842 N N . ARG A 1 106 ? -6.311 -1.672 21.650 1.00 87.50 106 ARG A N 1
ATOM 843 C CA . ARG A 1 106 ? -7.727 -1.828 22.004 1.00 87.50 106 ARG A CA 1
ATOM 844 C C . ARG A 1 106 ? -8.512 -2.633 20.952 1.00 87.50 106 ARG A C 1
ATOM 846 O O . ARG A 1 106 ? -9.734 -2.663 21.033 1.00 87.50 106 ARG A O 1
ATOM 853 N N . GLY A 1 107 ? -7.834 -3.254 19.983 1.00 85.75 107 GLY A N 1
ATOM 854 C CA . GLY A 1 107 ? -8.442 -4.046 18.902 1.00 85.75 107 GLY A CA 1
ATOM 855 C C . GLY A 1 107 ? -8.598 -3.297 17.573 1.00 85.75 107 GLY A C 1
ATOM 856 O O . GLY A 1 107 ? -9.079 -3.877 16.601 1.00 85.75 107 GLY A O 1
ATOM 857 N N . GLY A 1 108 ? -8.171 -2.030 17.521 1.00 88.81 108 GLY A N 1
ATOM 858 C CA . GLY A 1 108 ? -8.141 -1.219 16.307 1.00 88.81 108 GLY A CA 1
ATOM 859 C C . GLY A 1 108 ? -7.255 -1.809 15.221 1.00 88.81 108 GLY A C 1
ATOM 860 O O . GLY A 1 108 ? -6.167 -2.321 15.490 1.00 88.81 108 GLY A O 1
ATOM 861 N N . ARG A 1 109 ? -7.712 -1.711 13.976 1.00 89.75 109 ARG A N 1
ATOM 862 C CA . ARG A 1 109 ? -7.039 -2.296 12.810 1.00 89.75 109 ARG A CA 1
ATOM 863 C C . ARG A 1 109 ? -6.452 -1.217 11.933 1.00 89.75 109 ARG A C 1
ATOM 865 O O . ARG A 1 109 ? -7.006 -0.123 11.859 1.00 89.75 109 ARG A O 1
ATOM 872 N N . ILE A 1 110 ? -5.355 -1.520 11.252 1.00 91.69 110 ILE A N 1
ATOM 873 C CA . ILE A 1 110 ? -4.627 -0.522 10.467 1.00 91.69 110 ILE A CA 1
ATOM 874 C C . ILE A 1 110 ? -4.357 -1.060 9.065 1.00 91.69 110 ILE A C 1
ATOM 876 O O . ILE A 1 110 ? -3.796 -2.135 8.902 1.00 91.69 110 ILE A O 1
ATOM 880 N N . LEU A 1 111 ? -4.707 -0.290 8.045 1.00 93.69 111 LEU A N 1
ATOM 881 C CA . LEU A 1 111 ? -4.186 -0.429 6.693 1.00 93.69 111 LEU A CA 1
ATOM 882 C C . LEU A 1 111 ? -3.382 0.835 6.397 1.00 93.69 111 LEU A C 1
ATOM 884 O O . LEU A 1 111 ? -3.901 1.945 6.473 1.00 93.69 111 LEU A O 1
ATOM 888 N N . MET A 1 112 ? -2.100 0.680 6.101 1.00 94.94 112 MET A N 1
ATOM 889 C CA . MET A 1 112 ? -1.210 1.790 5.786 1.00 94.94 112 MET A CA 1
ATOM 890 C C . MET A 1 112 ? -0.583 1.580 4.419 1.00 94.94 112 MET A C 1
ATOM 892 O O . MET A 1 112 ? 0.105 0.584 4.207 1.00 94.94 112 MET A O 1
ATOM 896 N N . ALA A 1 113 ? -0.783 2.542 3.527 1.00 96.31 113 ALA A N 1
ATOM 897 C CA . ALA A 1 113 ? -0.124 2.581 2.238 1.00 96.31 113 ALA A CA 1
ATOM 898 C C . ALA A 1 113 ? 0.858 3.756 2.186 1.00 96.31 113 ALA A C 1
ATOM 900 O O . ALA A 1 113 ? 0.473 4.892 2.464 1.00 96.31 113 ALA A O 1
ATOM 901 N N . ASP A 1 114 ? 2.125 3.476 1.891 1.00 96.12 114 ASP A N 1
ATOM 902 C CA . ASP A 1 114 ? 3.205 4.466 1.871 1.00 96.12 114 ASP A CA 1
ATOM 903 C C . ASP A 1 114 ? 4.335 4.009 0.940 1.00 96.12 114 ASP A C 1
ATOM 905 O O . ASP A 1 114 ? 4.709 2.838 0.912 1.00 96.12 114 ASP A O 1
ATOM 909 N N . ASP A 1 115 ? 4.898 4.958 0.209 1.00 95.06 115 ASP A N 1
ATOM 910 C CA . ASP A 1 115 ? 6.015 4.811 -0.723 1.00 95.06 115 ASP A CA 1
ATOM 911 C C . ASP A 1 115 ? 7.198 5.747 -0.377 1.00 95.06 115 ASP A C 1
ATOM 913 O O . ASP A 1 115 ? 8.323 5.568 -0.851 1.00 95.06 115 ASP A O 1
ATOM 917 N N . SER A 1 116 ? 6.983 6.706 0.528 1.00 93.88 116 SER A N 1
ATOM 918 C CA . SER A 1 116 ? 7.966 7.702 0.978 1.00 93.88 116 SER A CA 1
ATOM 919 C C . SER A 1 116 ? 8.803 7.233 2.180 1.00 93.88 116 SER A C 1
ATOM 921 O O . SER A 1 116 ? 9.923 7.701 2.434 1.00 93.88 116 SER A O 1
ATOM 923 N N . GLY A 1 117 ? 8.253 6.298 2.958 1.00 94.94 117 GLY A N 1
ATOM 924 C CA . GLY A 1 117 ? 8.809 5.822 4.219 1.00 94.94 117 GLY A CA 1
ATOM 925 C C . GLY A 1 117 ? 8.491 6.694 5.435 1.00 94.94 117 GLY A C 1
ATOM 926 O O . GLY A 1 117 ? 9.049 6.452 6.509 1.00 94.94 117 GLY A O 1
ATOM 927 N N . ASN A 1 118 ? 7.610 7.684 5.303 1.00 94.44 118 ASN A N 1
ATOM 928 C CA . ASN A 1 118 ? 7.110 8.504 6.408 1.00 94.44 118 ASN A CA 1
ATOM 929 C C . ASN A 1 118 ? 6.289 7.695 7.434 1.00 94.44 118 ASN A C 1
ATOM 931 O O . ASN A 1 118 ? 6.281 8.004 8.629 1.00 94.44 118 ASN A O 1
ATOM 935 N N . GLY A 1 119 ? 5.656 6.602 7.006 1.00 94.44 119 GLY A N 1
ATOM 936 C CA . GLY A 1 119 ? 4.909 5.671 7.853 1.00 94.44 119 GLY A CA 1
ATOM 937 C C . GLY A 1 119 ? 5.781 4.809 8.776 1.00 94.44 119 GLY A C 1
ATOM 938 O O . GLY A 1 119 ? 5.267 4.169 9.700 1.00 94.44 119 GLY A O 1
ATOM 939 N N . ASN A 1 120 ? 7.109 4.808 8.598 1.00 96.25 120 ASN A N 1
ATOM 940 C CA . ASN A 1 120 ? 8.029 3.922 9.327 1.00 96.25 120 ASN A CA 1
ATOM 941 C C . ASN A 1 120 ? 8.028 4.112 10.850 1.00 96.25 120 ASN A C 1
ATOM 943 O O . ASN A 1 120 ? 8.307 3.160 11.586 1.00 96.25 120 ASN A O 1
ATOM 947 N N . GLY A 1 121 ? 7.658 5.296 11.352 1.00 93.56 121 GLY A N 1
ATOM 948 C CA . GLY A 1 121 ? 7.485 5.520 12.792 1.00 93.56 121 GLY A CA 1
ATOM 949 C C . GLY A 1 121 ? 6.453 4.576 13.432 1.00 93.56 121 GLY A C 1
ATOM 950 O O . GLY A 1 121 ? 6.625 4.166 14.586 1.00 93.56 121 GLY A O 1
ATOM 951 N N . LEU A 1 122 ? 5.415 4.197 12.673 1.00 92.56 122 LEU A N 1
ATOM 952 C CA . LEU A 1 122 ? 4.405 3.216 13.067 1.00 92.56 122 LEU A CA 1
ATOM 953 C C . LEU A 1 122 ? 4.766 1.807 12.584 1.00 92.56 122 LEU A C 1
ATOM 955 O O . LEU A 1 122 ? 4.782 0.887 13.399 1.00 92.56 122 LEU A O 1
ATOM 959 N N . ALA A 1 123 ? 5.079 1.640 11.294 1.00 94.62 123 ALA A N 1
ATOM 960 C CA . ALA A 1 123 ? 5.287 0.325 10.679 1.00 94.62 123 ALA A CA 1
ATOM 961 C C . ALA A 1 123 ? 6.389 -0.494 11.370 1.00 94.62 123 ALA A C 1
ATOM 963 O O . ALA A 1 123 ? 6.220 -1.691 11.608 1.00 94.62 123 ALA A O 1
ATOM 964 N N . SER A 1 124 ? 7.471 0.158 11.812 1.00 93.56 124 SER A N 1
ATOM 965 C CA . SER A 1 124 ? 8.586 -0.514 12.498 1.00 93.56 124 SER A CA 1
ATOM 966 C C . SER A 1 124 ? 8.179 -1.211 13.803 1.00 93.56 124 SER A C 1
ATOM 968 O O . SER A 1 124 ? 8.863 -2.128 14.251 1.00 93.56 124 SER A O 1
ATOM 970 N N . ARG A 1 125 ? 7.043 -0.829 14.407 1.00 89.94 125 ARG A N 1
ATOM 971 C CA . ARG A 1 125 ? 6.466 -1.497 15.591 1.00 89.94 125 ARG A CA 1
ATOM 972 C C . ARG A 1 125 ? 5.858 -2.857 15.277 1.00 89.94 125 ARG A C 1
ATOM 974 O O . ARG A 1 125 ? 5.747 -3.681 16.173 1.00 89.94 125 ARG A O 1
ATOM 981 N N . PHE A 1 126 ? 5.513 -3.068 14.017 1.00 91.06 126 PHE A N 1
ATOM 982 C CA . PHE A 1 126 ? 5.015 -4.318 13.460 1.00 91.06 126 PHE A CA 1
ATOM 983 C C . PHE A 1 126 ? 6.135 -5.131 12.809 1.00 91.06 126 PHE A C 1
ATOM 985 O O . PHE A 1 126 ? 5.863 -6.086 12.085 1.00 91.06 126 PHE A O 1
ATOM 992 N N . GLU A 1 127 ? 7.390 -4.726 13.036 1.00 93.12 127 GLU A N 1
ATOM 993 C CA . GLU A 1 127 ? 8.575 -5.267 12.378 1.00 93.12 127 GLU A CA 1
ATOM 994 C C . GLU A 1 127 ? 8.528 -5.179 10.845 1.00 93.12 127 GLU A C 1
ATOM 996 O O . GLU A 1 127 ? 9.127 -6.004 10.155 1.00 93.12 127 GLU A O 1
ATOM 1001 N N . VAL A 1 128 ? 7.836 -4.165 10.317 1.00 95.56 128 VAL A N 1
ATOM 1002 C CA . VAL A 1 128 ? 7.744 -3.844 8.888 1.00 95.56 128 VAL A CA 1
ATOM 1003 C C . VAL A 1 128 ? 8.387 -2.481 8.643 1.00 95.56 128 VAL A C 1
ATOM 1005 O O . VAL A 1 128 ? 8.221 -1.559 9.433 1.00 95.56 128 VAL A O 1
ATOM 1008 N N . ASN A 1 129 ? 9.130 -2.322 7.553 1.00 97.06 129 ASN A N 1
ATOM 1009 C CA . ASN A 1 129 ? 9.673 -1.030 7.143 1.00 97.06 129 ASN A CA 1
ATOM 1010 C C . ASN A 1 129 ? 9.466 -0.821 5.645 1.00 97.06 129 ASN A C 1
ATOM 1012 O O . ASN A 1 129 ? 9.863 -1.669 4.840 1.00 97.06 129 ASN A O 1
ATOM 1016 N N . PHE A 1 130 ? 8.924 0.341 5.296 1.00 97.56 130 PHE A N 1
ATOM 1017 C CA . PHE A 1 130 ? 8.935 0.911 3.957 1.00 97.56 130 PHE A CA 1
ATOM 1018 C C . PHE A 1 130 ? 10.371 1.283 3.588 1.00 97.56 130 PHE A C 1
ATOM 1020 O O . PHE A 1 130 ? 11.013 2.129 4.223 1.00 97.56 130 PHE A O 1
ATOM 1027 N N . VAL A 1 131 ? 10.898 0.598 2.583 1.00 95.38 131 VAL A N 1
ATOM 1028 C CA . VAL A 1 131 ? 12.225 0.825 2.024 1.00 95.38 131 VAL A CA 1
ATOM 1029 C C . VAL A 1 131 ? 12.125 2.000 1.064 1.00 95.38 131 VAL A C 1
ATOM 1031 O O . VAL A 1 131 ? 11.428 1.915 0.060 1.00 95.38 131 VAL A O 1
ATOM 1034 N N . ARG A 1 132 ? 12.847 3.080 1.369 1.00 91.56 132 ARG A N 1
ATOM 1035 C CA . ARG A 1 132 ? 12.909 4.271 0.514 1.00 91.56 132 ARG A CA 1
ATOM 1036 C C . ARG A 1 132 ? 13.523 3.942 -0.850 1.00 91.56 132 ARG A C 1
ATOM 1038 O O . ARG A 1 132 ? 14.529 3.228 -0.909 1.00 91.56 132 ARG A O 1
ATOM 1045 N N . GLY A 1 133 ? 12.949 4.531 -1.897 1.00 91.81 133 GLY A N 1
ATOM 1046 C CA . GLY A 1 133 ? 13.356 4.349 -3.290 1.00 91.81 133 GLY A CA 1
ATOM 1047 C C . GLY A 1 133 ? 12.289 3.629 -4.111 1.00 91.81 133 GLY A C 1
ATOM 1048 O O . GLY A 1 133 ? 11.622 2.724 -3.608 1.00 91.81 133 GLY A O 1
ATOM 1049 N N . GLN A 1 134 ? 12.147 4.026 -5.376 1.00 95.06 134 GLN A N 1
ATOM 1050 C CA . GLN A 1 134 ? 11.200 3.404 -6.300 1.00 95.06 134 GLN A CA 1
ATOM 1051 C C . GLN A 1 134 ? 11.654 1.978 -6.622 1.00 95.06 134 GLN A C 1
ATOM 1053 O O . GLN A 1 134 ? 12.826 1.712 -6.899 1.00 95.06 134 GLN A O 1
ATOM 1058 N N . LEU A 1 135 ? 10.714 1.047 -6.589 1.00 95.75 135 LEU A N 1
ATOM 1059 C CA . LEU A 1 135 ? 10.882 -0.290 -7.109 1.00 95.75 135 LEU A CA 1
ATOM 1060 C C . LEU A 1 135 ? 10.711 -0.262 -8.629 1.00 95.75 135 LEU A C 1
ATOM 1062 O O . LEU A 1 135 ? 9.680 0.150 -9.152 1.00 95.75 135 LEU A O 1
ATOM 1066 N N . TYR A 1 136 ? 11.702 -0.803 -9.320 1.00 94.81 136 TYR A N 1
ATOM 1067 C CA . TYR A 1 136 ? 11.639 -1.108 -10.739 1.00 94.81 136 TYR A CA 1
ATOM 1068 C C . TYR A 1 136 ? 11.646 -2.620 -10.941 1.00 94.81 136 TYR A C 1
ATOM 1070 O O . TYR A 1 136 ? 12.265 -3.359 -10.173 1.00 94.81 136 TYR A O 1
ATOM 1078 N N . ASP A 1 137 ? 11.039 -3.092 -12.026 1.00 93.00 137 ASP A N 1
ATOM 1079 C CA . ASP A 1 137 ? 11.150 -4.482 -12.469 1.00 93.00 137 ASP A CA 1
ATOM 1080 C C . ASP A 1 137 ? 11.538 -4.524 -13.953 1.00 93.00 137 ASP A C 1
ATOM 1082 O O . ASP A 1 137 ? 10.952 -3.846 -14.797 1.00 93.00 137 ASP A O 1
ATOM 1086 N N . GLN A 1 138 ? 12.562 -5.319 -14.280 1.00 90.44 138 GLN A N 1
ATOM 1087 C CA . GLN A 1 138 ? 13.098 -5.435 -15.642 1.00 90.44 138 GLN A CA 1
ATOM 1088 C C . GLN A 1 138 ? 12.088 -6.020 -16.643 1.00 90.44 138 GLN A C 1
ATOM 1090 O O . GLN A 1 138 ? 12.317 -5.946 -17.847 1.00 90.44 138 GLN A O 1
ATOM 1095 N N . ASN A 1 139 ? 10.964 -6.570 -16.179 1.00 90.75 139 ASN A N 1
ATOM 1096 C CA . ASN A 1 139 ? 9.869 -6.982 -17.058 1.00 90.75 139 ASN A CA 1
ATOM 1097 C C . ASN A 1 139 ? 9.027 -5.796 -17.576 1.00 90.75 139 ASN A C 1
ATOM 1099 O O . ASN A 1 139 ? 8.279 -5.963 -18.536 1.00 90.75 139 ASN A O 1
ATOM 1103 N N . PHE A 1 140 ? 9.176 -4.596 -16.998 1.00 90.81 140 PHE A N 1
ATOM 1104 C CA . PHE A 1 140 ? 8.350 -3.412 -17.285 1.00 90.81 140 PHE A CA 1
ATOM 1105 C C . PHE A 1 140 ? 9.161 -2.231 -17.842 1.00 90.81 140 PHE A C 1
ATOM 1107 O O . PHE A 1 140 ? 8.807 -1.075 -17.656 1.00 90.81 140 PHE A O 1
ATOM 1114 N N . VAL A 1 141 ? 10.242 -2.489 -18.586 1.00 85.00 141 VAL A N 1
ATOM 1115 C CA . VAL A 1 141 ? 11.150 -1.435 -19.100 1.00 85.00 141 VAL A CA 1
ATOM 1116 C C . VAL A 1 141 ? 10.444 -0.387 -19.973 1.00 85.00 141 VAL A C 1
ATOM 1118 O O . VAL A 1 141 ? 10.854 0.769 -19.999 1.00 85.00 141 VAL A O 1
ATOM 1121 N N . SER A 1 142 ? 9.379 -0.760 -20.690 1.00 87.88 142 SER A N 1
ATOM 1122 C CA . SER A 1 142 ? 8.603 0.176 -21.522 1.00 87.88 142 SER A CA 1
ATOM 1123 C C . SER A 1 142 ? 7.641 1.064 -20.726 1.00 87.88 142 SER A C 1
ATOM 1125 O O . SER A 1 142 ? 7.129 2.043 -21.264 1.00 87.88 142 SER A O 1
ATOM 1127 N N . SER A 1 143 ? 7.362 0.722 -19.470 1.00 89.94 143 SER A N 1
ATOM 1128 C CA . SER A 1 143 ? 6.480 1.470 -18.571 1.00 89.94 143 SER A CA 1
ATOM 1129 C C . SER A 1 143 ? 6.998 1.310 -17.140 1.00 89.94 143 SER A C 1
ATOM 1131 O O . SER A 1 143 ? 6.355 0.656 -16.329 1.00 89.94 143 SER A O 1
ATOM 1133 N N . PRO A 1 144 ? 8.193 1.848 -16.841 1.00 88.69 144 PRO A N 1
ATOM 1134 C CA . PRO A 1 144 ? 8.936 1.504 -15.629 1.00 88.69 144 PRO A CA 1
ATOM 1135 C C . PRO A 1 144 ? 8.270 2.001 -14.339 1.00 88.69 144 PRO A C 1
ATOM 1137 O O . PRO A 1 144 ? 8.567 1.488 -13.263 1.00 88.69 144 PRO A O 1
ATOM 1140 N N . ASP A 1 145 ? 7.357 2.962 -14.460 1.00 92.88 145 ASP A N 1
ATOM 1141 C CA . ASP A 1 145 ? 6.530 3.447 -13.361 1.00 92.88 145 ASP A CA 1
ATOM 1142 C C . ASP A 1 145 ? 5.340 2.520 -13.081 1.00 92.88 145 ASP A C 1
ATOM 1144 O O . ASP A 1 145 ? 4.936 2.383 -11.935 1.00 92.88 145 ASP A O 1
ATOM 1148 N N . LEU A 1 146 ? 4.801 1.834 -14.093 1.00 94.88 146 LEU A N 1
ATOM 1149 C CA . LEU A 1 146 ? 3.609 0.995 -13.971 1.00 94.88 146 LEU A CA 1
ATOM 1150 C C . LEU A 1 146 ? 3.993 -0.483 -13.924 1.00 94.88 146 LEU A C 1
ATOM 1152 O O . LEU A 1 146 ? 4.295 -1.100 -14.949 1.00 94.88 146 LEU A O 1
ATOM 1156 N N . VAL A 1 147 ? 3.946 -1.065 -12.727 1.00 95.62 147 VAL A N 1
ATOM 1157 C CA . VAL A 1 147 ? 4.388 -2.442 -12.484 1.00 95.62 147 VAL A CA 1
ATOM 1158 C C . VAL A 1 147 ? 3.193 -3.314 -12.120 1.00 95.62 147 VAL A C 1
ATOM 1160 O O . VAL A 1 147 ? 2.436 -2.996 -11.202 1.00 95.62 147 VAL A O 1
ATOM 1163 N N . LYS A 1 148 ? 3.024 -4.426 -12.846 1.00 95.88 148 LYS A N 1
ATOM 1164 C CA . LYS A 1 148 ? 1.996 -5.431 -12.546 1.00 95.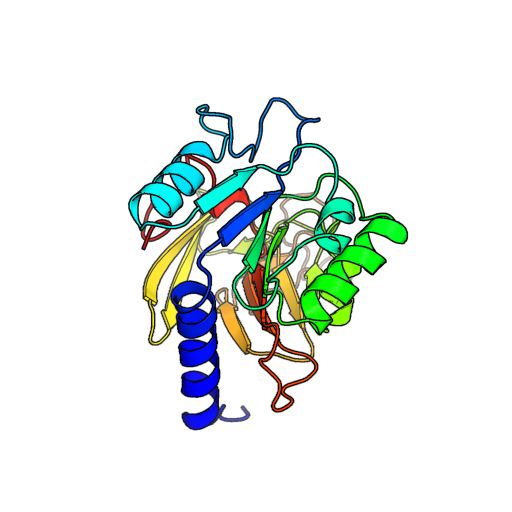88 148 LYS A CA 1
ATOM 1165 C C . LYS A 1 148 ? 2.549 -6.509 -11.625 1.00 95.88 148 LYS A C 1
ATOM 1167 O O . LYS A 1 148 ? 3.642 -7.025 -11.863 1.00 95.88 148 LYS A O 1
ATOM 1172 N N . PHE A 1 149 ? 1.757 -6.890 -10.632 1.00 95.38 149 PHE A N 1
ATOM 1173 C CA . PHE A 1 149 ? 2.077 -7.970 -9.708 1.00 95.38 149 PHE A CA 1
ATOM 1174 C C . PHE A 1 149 ? 0.971 -9.013 -9.713 1.00 95.38 149 PHE A C 1
ATOM 1176 O O . PHE A 1 149 ? -0.184 -8.697 -9.437 1.00 95.38 149 PHE A O 1
ATOM 1183 N N . ASP A 1 150 ? 1.341 -10.258 -9.992 1.00 94.81 150 ASP A N 1
ATOM 1184 C CA . ASP A 1 150 ? 0.437 -11.390 -9.833 1.00 94.81 150 ASP A CA 1
ATOM 1185 C C . ASP A 1 150 ? 0.278 -11.705 -8.343 1.00 94.81 150 ASP A C 1
ATOM 1187 O O . ASP A 1 150 ? 1.258 -11.844 -7.602 1.00 94.81 150 ASP A O 1
ATOM 1191 N N . VAL A 1 151 ? -0.969 -11.820 -7.901 1.00 94.00 151 VAL A N 1
ATOM 1192 C CA . VAL A 1 151 ? -1.342 -12.093 -6.517 1.00 94.00 151 VAL A CA 1
ATOM 1193 C C . VAL A 1 151 ? -2.143 -13.379 -6.497 1.00 94.00 151 VAL A C 1
ATOM 1195 O O . VAL A 1 151 ? -3.148 -13.506 -7.184 1.00 94.00 151 VAL A O 1
ATOM 1198 N N . ASN A 1 152 ? -1.688 -14.331 -5.691 1.00 91.81 152 ASN A N 1
ATOM 1199 C CA . ASN A 1 152 ? -2.373 -15.597 -5.482 1.00 91.81 152 ASN A CA 1
ATOM 1200 C C . ASN A 1 152 ? -2.538 -15.802 -3.974 1.00 91.81 152 ASN A C 1
ATOM 1202 O O . ASN A 1 152 ? -1.649 -16.326 -3.298 1.00 91.81 152 ASN A O 1
ATOM 1206 N N . GLN A 1 153 ? -3.641 -15.284 -3.442 1.00 86.25 153 GLN A N 1
ATOM 1207 C CA . GLN A 1 153 ? -4.056 -15.406 -2.046 1.00 86.25 153 GLN A CA 1
ATOM 1208 C C . GLN A 1 153 ? -5.463 -16.005 -2.006 1.00 86.25 153 GLN A C 1
ATOM 1210 O O . GLN A 1 153 ? -6.231 -15.834 -2.948 1.00 86.25 153 GLN A O 1
ATOM 1215 N N . ASP A 1 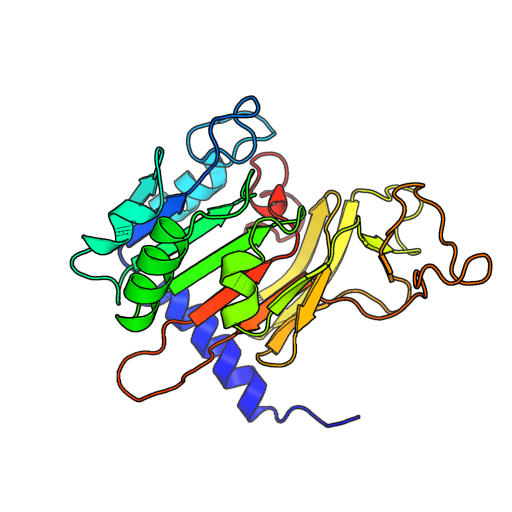154 ? -5.862 -16.675 -0.918 1.00 81.62 154 ASP A N 1
ATOM 1216 C CA . ASP A 1 154 ? -7.180 -17.339 -0.929 1.00 81.62 154 ASP A CA 1
ATOM 1217 C C . ASP A 1 154 ? -8.362 -16.344 -1.017 1.00 81.62 154 ASP A C 1
ATOM 1219 O O . ASP A 1 154 ? -9.481 -16.749 -1.326 1.00 81.62 154 ASP A O 1
ATOM 1223 N N . PHE A 1 155 ? -8.125 -15.055 -0.744 1.00 79.31 155 PHE A N 1
ATOM 1224 C CA . PHE A 1 155 ? -9.112 -13.977 -0.862 1.00 79.31 155 PHE A CA 1
ATOM 1225 C C . PHE A 1 155 ? -9.041 -13.206 -2.191 1.00 79.31 155 PHE A C 1
ATOM 1227 O O . PHE A 1 155 ? -9.961 -12.445 -2.473 1.00 79.31 155 PHE A O 1
ATOM 1234 N N . PHE A 1 156 ? -7.974 -13.372 -2.981 1.00 87.69 156 PHE A N 1
ATOM 1235 C CA . PHE A 1 156 ? -7.775 -12.677 -4.256 1.00 87.69 156 PHE A CA 1
ATOM 1236 C C . PHE A 1 156 ? -6.775 -13.445 -5.138 1.00 87.69 156 PHE A C 1
ATOM 1238 O O . PHE A 1 156 ? -5.630 -13.671 -4.734 1.00 87.69 156 PHE A O 1
ATOM 1245 N N . ASP A 1 157 ? -7.205 -13.826 -6.343 1.00 92.25 157 ASP A N 1
ATOM 1246 C CA . ASP A 1 157 ? -6.376 -14.470 -7.371 1.00 92.25 157 ASP A CA 1
ATOM 1247 C C . ASP A 1 157 ? -6.485 -13.657 -8.664 1.00 92.25 157 ASP A C 1
ATOM 1249 O O . ASP A 1 157 ? -7.517 -13.677 -9.336 1.00 92.25 157 ASP A O 1
ATOM 1253 N N . GLY A 1 158 ? -5.443 -12.891 -8.976 1.00 94.75 158 GLY A N 1
ATOM 1254 C CA . GLY A 1 158 ? -5.480 -11.902 -10.046 1.00 94.75 158 GLY A CA 1
ATOM 1255 C C . GLY A 1 158 ? -4.197 -11.088 -10.144 1.00 94.75 158 GLY A C 1
ATOM 1256 O O . GLY A 1 158 ? -3.139 -11.489 -9.658 1.00 94.75 158 GLY A O 1
ATOM 1257 N N . THR A 1 159 ? -4.289 -9.923 -10.776 1.00 95.31 159 THR A N 1
ATOM 1258 C CA . THR A 1 159 ? -3.151 -9.023 -10.984 1.00 95.31 159 THR A CA 1
ATOM 1259 C C . THR A 1 159 ? -3.493 -7.643 -10.443 1.00 95.31 159 THR A C 1
ATOM 1261 O O . THR A 1 159 ? -4.563 -7.114 -10.731 1.00 95.31 159 THR A O 1
ATOM 1264 N N . VAL A 1 160 ? -2.568 -7.037 -9.704 1.00 96.19 160 VAL A N 1
ATOM 1265 C CA . VAL A 1 160 ? -2.661 -5.634 -9.272 1.00 96.19 160 VAL A CA 1
ATOM 1266 C C . VAL A 1 160 ? -1.669 -4.776 -10.051 1.00 96.19 160 VAL A C 1
ATOM 1268 O O . VAL A 1 160 ? -0.596 -5.253 -10.433 1.00 96.19 160 VAL A O 1
ATOM 1271 N N . LEU A 1 161 ? -2.013 -3.511 -10.280 1.00 96.00 161 LEU A N 1
ATOM 1272 C CA . LEU A 1 161 ? -1.167 -2.534 -10.962 1.00 96.00 161 LEU A CA 1
ATOM 1273 C C . LEU A 1 161 ? -0.801 -1.397 -10.016 1.00 96.00 161 LEU A C 1
ATOM 1275 O O . LEU A 1 161 ? -1.672 -0.688 -9.525 1.00 96.00 161 LEU A O 1
ATOM 1279 N N . MET A 1 162 ? 0.494 -1.189 -9.833 1.00 96.31 162 MET A N 1
ATOM 1280 C CA . MET A 1 162 ? 1.061 -0.165 -8.958 1.00 96.31 162 MET A CA 1
ATOM 1281 C C . MET A 1 162 ? 1.782 0.904 -9.782 1.00 96.31 162 MET A C 1
ATOM 1283 O O . MET A 1 162 ? 2.369 0.582 -10.820 1.00 96.31 162 MET A O 1
ATOM 1287 N N . ASN A 1 163 ? 1.745 2.157 -9.327 1.00 95.06 163 ASN A N 1
ATOM 1288 C CA . ASN A 1 163 ? 2.407 3.294 -9.959 1.00 95.06 163 ASN A CA 1
ATOM 1289 C C . ASN A 1 163 ? 3.525 3.831 -9.058 1.00 95.06 163 ASN A C 1
ATOM 1291 O O . ASN A 1 163 ? 3.275 4.465 -8.040 1.00 95.06 163 ASN A O 1
ATOM 1295 N N . ARG A 1 164 ? 4.769 3.613 -9.486 1.00 95.31 164 ARG A N 1
ATOM 1296 C CA . ARG A 1 164 ? 6.011 3.962 -8.784 1.00 95.31 164 ARG A CA 1
ATOM 1297 C C . ARG A 1 164 ? 6.081 3.381 -7.360 1.00 95.31 164 ARG A C 1
ATOM 1299 O O . ARG A 1 164 ? 6.472 4.100 -6.442 1.00 95.31 164 ARG A O 1
ATOM 1306 N N . PRO A 1 165 ? 5.769 2.083 -7.167 1.00 96.81 165 PRO A N 1
ATOM 1307 C CA . PRO A 1 165 ? 5.744 1.478 -5.840 1.00 96.81 165 PRO A CA 1
ATOM 1308 C C . PRO A 1 165 ? 7.108 1.558 -5.157 1.00 96.81 165 PRO A C 1
ATOM 1310 O O . PRO A 1 165 ? 8.143 1.480 -5.814 1.00 96.81 165 PRO A O 1
ATOM 1313 N N . ALA A 1 166 ? 7.124 1.614 -3.830 1.00 96.25 166 ALA A N 1
ATOM 1314 C CA . ALA A 1 166 ? 8.313 1.328 -3.037 1.00 96.25 166 ALA A CA 1
ATOM 1315 C C . ALA A 1 166 ? 8.445 -0.187 -2.785 1.00 96.25 166 ALA A C 1
ATOM 1317 O O . ALA A 1 166 ? 7.932 -1.029 -3.525 1.00 96.25 166 ALA A O 1
ATOM 1318 N N . SER A 1 167 ? 9.149 -0.576 -1.719 1.00 97.00 167 SER A N 1
ATOM 1319 C CA . SER A 1 167 ? 9.137 -1.963 -1.243 1.00 97.00 167 SER A CA 1
ATOM 1320 C C . SER A 1 167 ? 9.115 -2.055 0.278 1.00 97.00 167 SER A C 1
ATOM 1322 O O . SER A 1 167 ? 9.388 -1.087 0.981 1.00 97.00 167 SER A O 1
ATOM 1324 N N . LEU A 1 168 ? 8.812 -3.241 0.793 1.00 97.75 168 LEU A N 1
ATOM 1325 C CA . LEU A 1 168 ? 8.772 -3.560 2.213 1.00 97.75 168 LEU A CA 1
ATOM 1326 C C . LEU A 1 168 ? 9.909 -4.508 2.587 1.00 97.75 168 LEU A C 1
ATOM 1328 O O . LEU A 1 168 ? 10.231 -5.464 1.875 1.00 97.75 168 LEU A O 1
ATOM 1332 N N . SER A 1 169 ? 10.465 -4.280 3.770 1.00 95.81 169 SER A N 1
ATOM 1333 C CA . SER A 1 169 ? 11.276 -5.254 4.497 1.00 95.81 169 SER A CA 1
ATOM 1334 C C . SER A 1 169 ? 10.576 -5.602 5.803 1.00 95.81 169 SER A C 1
ATOM 1336 O O . SER A 1 169 ? 9.996 -4.724 6.438 1.00 95.81 169 SER A O 1
ATOM 1338 N N . PHE A 1 170 ? 10.603 -6.872 6.201 1.00 94.69 170 PHE A N 1
ATOM 1339 C CA . PHE A 1 170 ? 9.946 -7.306 7.429 1.00 94.69 170 PHE A CA 1
ATOM 1340 C C . PHE A 1 170 ? 10.641 -8.509 8.070 1.00 94.69 170 PHE A C 1
ATOM 1342 O O . PHE A 1 170 ? 11.256 -9.315 7.365 1.00 94.69 170 PHE A O 1
ATOM 1349 N N . SER A 1 171 ? 10.549 -8.631 9.398 1.00 91.81 171 SER A N 1
ATOM 1350 C CA . SER A 1 171 ? 11.001 -9.821 10.147 1.00 91.81 171 SER A CA 1
ATOM 1351 C C . SER A 1 171 ? 9.868 -10.641 10.764 1.00 91.81 171 SER A C 1
ATOM 1353 O O . SER A 1 171 ? 10.083 -11.818 11.065 1.00 91.81 171 SER A O 1
ATOM 1355 N N . SER A 1 172 ? 8.666 -10.070 10.863 1.00 84.62 172 SER A N 1
ATOM 1356 C CA . SER A 1 172 ? 7.441 -10.741 11.305 1.00 84.62 172 SER A CA 1
ATOM 1357 C C . SER A 1 172 ? 6.274 -10.430 10.365 1.00 84.62 172 SER A C 1
ATOM 1359 O O . SER A 1 172 ? 6.262 -9.401 9.692 1.00 84.62 172 SER A O 1
ATOM 1361 N N . GLY A 1 173 ? 5.308 -11.349 10.302 1.00 86.38 173 GLY A N 1
ATOM 1362 C CA . GLY A 1 173 ? 4.148 -11.278 9.414 1.00 86.38 173 GLY A CA 1
ATOM 1363 C C . GLY A 1 173 ? 4.227 -12.201 8.194 1.00 86.38 173 GLY A C 1
ATOM 1364 O O . GLY A 1 173 ? 5.068 -13.104 8.108 1.00 86.38 173 GLY A O 1
ATOM 1365 N N . GLN A 1 174 ? 3.316 -11.984 7.248 1.00 88.75 174 GLN A N 1
ATOM 1366 C CA . GLN A 1 174 ? 3.229 -12.694 5.974 1.00 88.75 174 GLN A CA 1
ATOM 1367 C C . GLN A 1 174 ? 3.181 -11.697 4.812 1.00 88.75 174 GLN A C 1
ATOM 1369 O O . GLN A 1 174 ? 2.404 -10.746 4.824 1.00 88.75 174 GLN A O 1
ATOM 1374 N N . ALA A 1 175 ? 3.979 -11.953 3.774 1.00 93.06 175 ALA A N 1
ATOM 1375 C CA . ALA A 1 175 ? 3.858 -11.237 2.511 1.00 93.06 175 ALA A CA 1
ATOM 1376 C C . ALA A 1 175 ? 2.559 -11.632 1.792 1.00 93.06 175 ALA A C 1
ATOM 1378 O O . ALA A 1 175 ? 2.282 -12.819 1.611 1.00 93.06 175 ALA A O 1
ATOM 1379 N N . LEU A 1 176 ? 1.797 -10.626 1.371 1.00 92.88 176 LEU A N 1
ATOM 1380 C CA . LEU A 1 176 ? 0.594 -10.764 0.552 1.00 92.88 176 LEU A CA 1
ATOM 1381 C C . LEU A 1 176 ? 0.902 -10.553 -0.935 1.00 92.88 176 LEU A C 1
ATOM 1383 O O . LEU A 1 176 ? 0.369 -11.261 -1.783 1.00 92.88 176 LEU A O 1
ATOM 1387 N N . ILE A 1 177 ? 1.795 -9.610 -1.246 1.00 95.81 177 ILE A N 1
ATOM 1388 C CA . ILE A 1 177 ? 2.203 -9.284 -2.618 1.00 95.81 177 ILE A CA 1
ATOM 1389 C C . ILE A 1 177 ? 3.728 -9.235 -2.666 1.00 95.81 177 ILE A C 1
ATOM 1391 O O . ILE A 1 177 ? 4.367 -8.621 -1.803 1.00 95.81 177 ILE A O 1
ATOM 1395 N N . ALA A 1 178 ? 4.313 -9.889 -3.666 1.00 96.19 178 ALA A N 1
ATOM 1396 C CA . ALA A 1 178 ? 5.749 -9.920 -3.899 1.00 96.19 178 ALA A CA 1
ATOM 1397 C C . ALA A 1 178 ? 6.060 -9.717 -5.385 1.00 96.19 178 ALA A C 1
ATOM 1399 O O . ALA A 1 178 ? 5.284 -10.103 -6.255 1.00 96.19 178 ALA A O 1
ATOM 1400 N N . SER A 1 179 ? 7.214 -9.124 -5.667 1.00 95.19 179 SER A N 1
ATOM 1401 C CA . SER A 1 179 ? 7.722 -8.939 -7.019 1.00 95.19 179 SER A CA 1
ATOM 1402 C C . SER A 1 179 ? 8.319 -10.226 -7.589 1.00 95.19 179 SER A C 1
ATOM 1404 O O . SER A 1 179 ? 8.553 -11.215 -6.887 1.00 95.19 179 SER A O 1
ATOM 1406 N N . THR A 1 180 ? 8.702 -10.165 -8.863 1.00 91.25 180 THR A N 1
ATOM 1407 C CA . THR A 1 180 ? 9.565 -11.179 -9.472 1.00 91.25 180 THR A CA 1
ATOM 1408 C C . THR A 1 180 ? 11.017 -11.057 -8.976 1.00 91.25 180 THR A C 1
ATOM 1410 O O . THR A 1 180 ? 11.388 -10.126 -8.253 1.00 91.25 180 THR A O 1
ATOM 1413 N N . THR A 1 181 ? 11.882 -11.990 -9.387 1.00 93.25 181 THR A N 1
ATOM 1414 C CA . THR A 1 181 ? 13.321 -11.955 -9.075 1.00 93.25 181 THR A CA 1
ATOM 1415 C C . THR A 1 181 ? 14.098 -10.874 -9.829 1.00 93.25 181 THR A C 1
ATOM 1417 O O . THR A 1 181 ? 15.260 -10.646 -9.497 1.00 93.25 181 THR A O 1
ATOM 1420 N N . SER A 1 182 ? 13.506 -10.234 -10.842 1.00 92.31 182 SER A N 1
ATOM 1421 C CA . SER A 1 182 ? 14.147 -9.158 -11.610 1.00 92.31 182 SER A CA 1
ATOM 1422 C C . SER A 1 182 ? 13.909 -7.764 -11.035 1.00 92.31 182 SER A C 1
ATOM 1424 O O . SER A 1 182 ? 14.457 -6.794 -11.561 1.00 92.31 182 SER A O 1
ATOM 1426 N N . ALA A 1 183 ? 13.133 -7.648 -9.957 1.00 94.31 183 ALA A N 1
ATOM 1427 C CA . ALA A 1 183 ? 12.872 -6.365 -9.332 1.00 94.31 183 ALA A CA 1
ATOM 1428 C C . ALA A 1 183 ? 14.064 -5.851 -8.519 1.00 94.31 183 ALA A C 1
ATOM 1430 O O . ALA A 1 183 ? 14.818 -6.619 -7.920 1.00 94.31 183 ALA A O 1
ATOM 1431 N N . TRP A 1 184 ? 14.227 -4.537 -8.474 1.00 93.50 184 TRP A N 1
ATOM 1432 C CA . TRP A 1 184 ? 15.276 -3.845 -7.735 1.00 93.50 184 TRP A CA 1
ATOM 1433 C C . TRP A 1 184 ? 14.742 -2.514 -7.203 1.00 93.50 184 TRP A C 1
ATOM 1435 O O . TRP A 1 184 ? 13.706 -2.034 -7.647 1.00 93.50 184 TRP A O 1
ATOM 1445 N N . VAL A 1 185 ? 15.421 -1.955 -6.204 1.00 93.25 185 VAL A N 1
ATOM 1446 C CA . VAL A 1 185 ? 15.035 -0.682 -5.581 1.00 93.25 185 VAL A CA 1
ATOM 1447 C C . VAL A 1 185 ? 16.081 0.345 -5.968 1.00 93.25 185 VAL A C 1
ATOM 1449 O O . VAL A 1 185 ? 17.257 0.116 -5.683 1.00 93.25 185 VAL A O 1
ATOM 1452 N N . ASP A 1 186 ? 15.645 1.431 -6.590 1.00 92.88 186 ASP A N 1
ATOM 1453 C CA . ASP A 1 186 ? 16.464 2.586 -6.943 1.00 92.88 186 ASP A CA 1
ATOM 1454 C C . ASP A 1 186 ? 16.686 3.451 -5.705 1.00 92.88 186 ASP A C 1
ATOM 1456 O O . ASP A 1 186 ? 15.813 4.200 -5.261 1.00 92.88 186 ASP A O 1
ATOM 1460 N N . ARG A 1 187 ? 17.852 3.283 -5.086 1.00 89.06 187 ARG A N 1
ATOM 1461 C CA . ARG A 1 187 ? 18.174 3.920 -3.805 1.00 89.06 187 ARG A CA 1
ATOM 1462 C C . ARG A 1 187 ? 18.788 5.294 -3.979 1.00 89.06 187 ARG A C 1
ATOM 1464 O O . ARG A 1 187 ? 18.771 6.079 -3.032 1.00 89.06 187 ARG A O 1
ATOM 1471 N N . ASN A 1 188 ? 19.369 5.559 -5.144 1.00 87.31 188 ASN A N 1
ATOM 1472 C CA . ASN A 1 188 ? 20.016 6.828 -5.445 1.00 87.31 188 ASN A CA 1
ATOM 1473 C C . ASN A 1 188 ? 19.134 7.756 -6.305 1.00 87.31 188 ASN A C 1
ATOM 1475 O O . ASN A 1 188 ? 19.462 8.936 -6.436 1.00 87.31 188 ASN A O 1
ATOM 1479 N N . GLY A 1 189 ? 18.008 7.251 -6.820 1.00 88.00 189 GLY A N 1
ATOM 1480 C CA . GLY A 1 189 ? 17.003 8.009 -7.559 1.00 88.00 189 GLY A CA 1
ATOM 1481 C C . GLY A 1 189 ? 17.388 8.294 -9.010 1.00 88.00 189 GLY A C 1
ATOM 1482 O O . GLY A 1 189 ? 16.882 9.261 -9.582 1.00 88.00 189 GLY A O 1
ATOM 1483 N N . ASN A 1 190 ? 18.325 7.539 -9.593 1.00 89.06 190 ASN A N 1
ATOM 1484 C CA . ASN A 1 190 ? 18.809 7.772 -10.955 1.00 89.06 190 ASN A CA 1
ATOM 1485 C C . ASN A 1 190 ? 18.061 6.953 -12.026 1.00 89.06 190 ASN A C 1
ATOM 1487 O O . ASN A 1 190 ? 18.306 7.169 -13.215 1.00 89.06 190 ASN A O 1
ATOM 1491 N N . GLY A 1 191 ? 17.176 6.030 -11.633 1.00 88.00 191 GLY A N 1
ATOM 1492 C CA . GLY A 1 191 ? 16.434 5.142 -12.532 1.00 88.00 191 GLY A CA 1
ATOM 1493 C C . GLY A 1 191 ? 17.296 4.111 -13.275 1.00 88.00 191 GLY A C 1
ATOM 1494 O O . GLY A 1 191 ? 16.837 3.509 -14.247 1.00 88.00 191 GLY A O 1
ATOM 1495 N N . ILE A 1 192 ? 18.543 3.891 -12.854 1.00 86.25 192 ILE A N 1
ATOM 1496 C CA . ILE A 1 192 ? 19.515 2.983 -13.471 1.00 86.25 192 ILE A CA 1
ATOM 1497 C C . ILE A 1 192 ? 19.865 1.874 -12.480 1.00 86.25 192 ILE A C 1
ATOM 1499 O O . ILE A 1 192 ? 20.241 2.135 -11.351 1.00 86.25 192 ILE A O 1
ATOM 1503 N N . ASN A 1 193 ? 19.810 0.616 -12.924 1.00 84.25 193 ASN A N 1
ATOM 1504 C CA . ASN A 1 193 ? 20.195 -0.511 -12.076 1.00 84.25 193 ASN A CA 1
ATOM 1505 C C . ASN A 1 193 ? 21.725 -0.565 -11.883 1.00 84.25 193 ASN A C 1
ATOM 1507 O O . ASN A 1 193 ? 22.450 -1.039 -12.765 1.00 84.25 193 ASN A O 1
ATOM 1511 N N . ASP A 1 194 ? 22.209 -0.148 -10.710 1.00 80.75 194 ASP A N 1
ATOM 1512 C CA . ASP A 1 194 ? 23.637 -0.082 -10.372 1.00 80.75 194 ASP A CA 1
ATOM 1513 C C . ASP A 1 194 ? 24.181 -1.339 -9.646 1.00 80.75 194 ASP A C 1
ATOM 1515 O O . ASP A 1 194 ? 25.158 -1.271 -8.890 1.00 80.75 194 ASP A O 1
ATOM 1519 N N . ASN A 1 195 ? 23.598 -2.526 -9.886 1.00 71.12 195 ASN A N 1
ATOM 1520 C CA . ASN A 1 195 ? 23.912 -3.792 -9.186 1.00 71.12 195 ASN A CA 1
ATOM 1521 C C . ASN A 1 195 ? 25.416 -4.144 -9.117 1.00 71.12 195 ASN A C 1
ATOM 1523 O O . ASN A 1 195 ? 25.861 -4.803 -8.181 1.00 71.12 195 ASN A O 1
ATOM 1527 N N . ILE A 1 196 ? 26.221 -3.695 -10.082 1.00 57.44 196 ILE A N 1
ATOM 1528 C CA . ILE A 1 196 ? 27.632 -4.096 -10.213 1.00 57.44 196 ILE A CA 1
ATOM 1529 C C . ILE A 1 196 ? 28.606 -2.922 -9.991 1.00 57.44 196 ILE A C 1
ATOM 1531 O O . ILE A 1 196 ? 29.795 -3.147 -9.769 1.00 57.44 196 ILE A O 1
ATOM 1535 N N . SER A 1 197 ? 28.142 -1.669 -10.015 1.00 57.47 197 SER A N 1
ATOM 1536 C CA . SER A 1 197 ? 29.027 -0.508 -10.185 1.00 57.47 197 SER A CA 1
ATOM 1537 C C . SER A 1 197 ? 29.402 0.216 -8.883 1.00 57.47 197 SER A C 1
ATOM 1539 O O . SER A 1 197 ? 30.481 0.805 -8.831 1.00 57.47 197 SER A O 1
ATOM 1541 N N . THR A 1 198 ? 28.565 0.202 -7.832 1.00 53.03 198 THR A N 1
ATOM 1542 C CA . THR A 1 198 ? 28.682 1.241 -6.778 1.00 53.03 198 THR A CA 1
ATOM 1543 C C . THR A 1 198 ? 28.449 0.822 -5.314 1.00 53.03 198 THR A C 1
ATOM 1545 O O . THR A 1 198 ? 28.386 1.695 -4.453 1.00 53.03 198 THR A O 1
ATOM 1548 N N . ASN A 1 199 ? 28.357 -0.470 -4.960 1.00 57.59 199 ASN A N 1
ATOM 1549 C CA . ASN A 1 199 ? 27.981 -0.918 -3.594 1.00 57.59 199 ASN A CA 1
ATOM 1550 C C . ASN A 1 199 ? 26.632 -0.350 -3.090 1.00 57.59 199 ASN A C 1
ATOM 1552 O O . ASN A 1 199 ? 26.345 -0.416 -1.895 1.00 57.59 199 ASN A O 1
ATOM 1556 N N . GLN A 1 200 ? 25.778 0.181 -3.971 1.00 63.16 200 GLN A N 1
ATOM 1557 C CA . GLN A 1 200 ? 24.531 0.837 -3.559 1.00 63.16 200 GLN A CA 1
ATOM 1558 C C . GLN A 1 200 ? 23.401 -0.136 -3.204 1.00 63.16 200 GLN A C 1
ATOM 1560 O O . GLN A 1 200 ? 22.410 0.243 -2.583 1.00 63.16 200 GLN A O 1
ATOM 1565 N N . GLY A 1 201 ? 23.599 -1.434 -3.453 1.00 66.25 201 GLY A N 1
ATOM 1566 C CA . GLY A 1 201 ? 22.682 -2.473 -2.988 1.00 66.25 201 GLY A CA 1
ATOM 1567 C C . GLY A 1 201 ? 21.377 -2.525 -3.781 1.00 66.25 201 GLY A C 1
ATOM 1568 O O . GLY A 1 201 ? 20.338 -2.872 -3.224 1.00 66.25 201 GLY A O 1
ATOM 1569 N N . GLU A 1 202 ? 21.451 -2.224 -5.076 1.00 84.00 202 GLU A N 1
ATOM 1570 C CA . GLU A 1 202 ? 20.350 -2.284 -6.052 1.00 84.00 202 GLU A CA 1
ATOM 1571 C C . GLU A 1 202 ? 20.287 -3.638 -6.774 1.00 84.00 202 GLU A C 1
ATOM 1573 O O . GLU A 1 202 ? 19.804 -3.774 -7.898 1.00 84.00 202 GLU A O 1
ATOM 1578 N N . ALA A 1 203 ? 20.814 -4.674 -6.122 1.00 83.94 203 ALA A N 1
ATOM 1579 C CA . ALA A 1 203 ? 20.827 -6.015 -6.671 1.00 83.94 203 ALA A CA 1
ATOM 1580 C C . ALA A 1 203 ? 19.391 -6.513 -6.914 1.00 83.94 203 ALA A C 1
ATOM 1582 O O . ALA A 1 203 ? 18.560 -6.420 -5.998 1.00 83.94 203 ALA A O 1
ATOM 1583 N N . PRO A 1 204 ? 19.091 -7.078 -8.099 1.00 88.81 204 PRO A N 1
ATOM 1584 C CA . PRO A 1 204 ? 17.811 -7.702 -8.357 1.00 88.81 204 PRO A CA 1
ATOM 1585 C C . PRO A 1 204 ? 17.492 -8.796 -7.343 1.00 88.81 204 PRO A C 1
ATOM 1587 O O . PRO A 1 204 ? 18.368 -9.525 -6.872 1.00 88.81 204 PRO A O 1
ATOM 1590 N N . GLY A 1 205 ? 16.221 -8.912 -7.002 1.00 90.62 205 GLY A N 1
ATOM 1591 C CA . GLY A 1 205 ? 15.697 -9.996 -6.194 1.00 90.62 205 GLY A CA 1
ATOM 1592 C C . GLY A 1 205 ? 14.244 -9.750 -5.832 1.00 90.62 205 GLY A C 1
ATOM 1593 O O . GLY A 1 205 ? 13.703 -8.677 -6.073 1.00 90.62 205 GLY A O 1
ATOM 1594 N N . ILE A 1 206 ? 13.631 -10.734 -5.183 1.00 93.69 206 ILE A N 1
ATOM 1595 C CA . ILE A 1 206 ? 12.255 -10.598 -4.704 1.00 93.69 206 ILE A CA 1
ATOM 1596 C C . ILE A 1 206 ? 12.181 -9.425 -3.720 1.00 93.69 206 ILE A C 1
ATOM 1598 O O . ILE A 1 206 ? 13.017 -9.291 -2.820 1.00 93.69 206 ILE A O 1
ATOM 1602 N N . ARG A 1 207 ? 11.187 -8.567 -3.916 1.00 95.81 207 ARG A N 1
ATOM 1603 C CA . ARG A 1 207 ? 10.794 -7.468 -3.039 1.00 95.81 207 ARG A CA 1
ATOM 1604 C C . ARG A 1 207 ? 9.339 -7.665 -2.648 1.00 95.81 207 ARG A C 1
ATOM 1606 O O . ARG A 1 207 ? 8.585 -8.315 -3.365 1.00 95.81 207 ARG A O 1
ATOM 1613 N N . TYR A 1 208 ? 8.958 -7.143 -1.494 1.00 97.06 208 TYR A N 1
ATOM 1614 C CA . TYR A 1 208 ? 7.608 -7.302 -0.967 1.00 97.06 208 TYR A CA 1
ATOM 1615 C C . TYR A 1 208 ? 6.854 -5.990 -1.104 1.00 97.06 208 TYR A C 1
ATOM 1617 O O . TYR A 1 208 ? 7.430 -4.932 -0.874 1.00 97.06 208 TYR A O 1
ATOM 1625 N N . LEU A 1 209 ? 5.594 -6.072 -1.508 1.00 97.44 209 LEU A N 1
ATOM 1626 C CA . LEU A 1 209 ? 4.760 -4.913 -1.815 1.00 97.44 209 LEU A CA 1
ATOM 1627 C C . LEU A 1 209 ? 3.590 -4.796 -0.848 1.00 97.44 209 LEU A C 1
ATOM 1629 O O . LEU A 1 209 ? 3.123 -3.697 -0.597 1.00 97.44 209 LEU A O 1
ATOM 1633 N N . ALA A 1 210 ? 3.145 -5.908 -0.267 1.00 96.94 210 ALA A N 1
ATOM 1634 C CA . ALA A 1 210 ? 2.180 -5.882 0.818 1.00 96.94 210 ALA A CA 1
ATOM 1635 C C . ALA A 1 210 ? 2.526 -6.929 1.873 1.00 96.94 210 ALA A C 1
ATOM 1637 O O . ALA A 1 210 ? 2.893 -8.059 1.536 1.00 96.94 210 ALA A O 1
ATOM 1638 N N . VAL A 1 211 ? 2.412 -6.554 3.144 1.00 95.06 211 VAL A N 1
ATOM 1639 C CA . VAL A 1 211 ? 2.675 -7.419 4.299 1.00 95.06 211 VAL A CA 1
ATOM 1640 C C . VAL A 1 211 ? 1.546 -7.252 5.297 1.00 95.06 211 VAL A C 1
ATOM 1642 O O . VAL A 1 211 ? 1.205 -6.133 5.670 1.00 95.06 211 VAL A O 1
ATOM 1645 N N . ILE A 1 212 ? 1.003 -8.371 5.760 1.00 91.06 212 ILE A N 1
ATOM 1646 C CA . ILE A 1 212 ? 0.132 -8.406 6.929 1.00 91.06 212 ILE A CA 1
ATOM 1647 C C . ILE A 1 212 ? 0.961 -8.811 8.146 1.00 91.06 212 ILE A C 1
ATOM 1649 O O . ILE A 1 212 ? 1.716 -9.784 8.100 1.00 91.06 212 ILE A O 1
ATOM 1653 N N . SER A 1 213 ? 0.860 -8.035 9.218 1.00 86.12 213 SER A N 1
ATOM 1654 C CA . SER A 1 213 ? 1.589 -8.250 10.462 1.00 86.12 213 SER A CA 1
ATOM 1655 C C . SER A 1 213 ? 0.655 -8.091 11.655 1.00 86.12 213 SER A C 1
ATOM 1657 O O . SER A 1 213 ? -0.294 -7.307 11.640 1.00 86.12 213 SER A O 1
ATOM 1659 N N . ASP A 1 214 ? 0.949 -8.861 12.692 1.00 74.12 214 ASP A N 1
ATOM 1660 C CA . ASP A 1 214 ? 0.331 -8.767 14.005 1.00 74.12 214 ASP A CA 1
ATOM 1661 C C . ASP A 1 214 ? 1.421 -9.092 15.038 1.00 74.12 214 ASP A C 1
ATOM 1663 O O . ASP A 1 214 ? 1.920 -10.225 15.055 1.00 74.12 214 ASP A O 1
ATOM 1667 N N . PRO A 1 215 ? 1.861 -8.116 15.850 1.00 56.09 215 PRO A N 1
ATOM 1668 C CA . PRO A 1 215 ? 2.918 -8.344 16.818 1.00 56.09 215 PRO A CA 1
ATOM 1669 C C . PRO A 1 215 ? 2.456 -9.204 18.004 1.00 56.09 215 PRO A C 1
ATOM 1671 O O . PRO A 1 215 ? 3.306 -9.846 18.612 1.00 56.09 215 PRO A O 1
ATOM 1674 N N . ASP A 1 216 ? 1.156 -9.267 18.325 1.00 55.12 216 ASP A N 1
ATOM 1675 C CA . ASP A 1 216 ? 0.670 -9.800 19.604 1.00 55.12 216 ASP A CA 1
ATOM 1676 C C . ASP A 1 216 ? -0.710 -10.481 19.480 1.00 55.12 216 ASP A C 1
ATOM 1678 O O . ASP A 1 216 ? -1.698 -10.041 20.078 1.00 55.12 216 ASP A O 1
ATOM 1682 N N . PHE A 1 217 ? -0.769 -11.617 18.772 1.00 52.72 217 PHE A N 1
ATOM 1683 C CA . PHE A 1 217 ? -1.917 -12.539 18.791 1.00 52.72 217 PHE A CA 1
ATOM 1684 C C . PHE A 1 217 ? -2.204 -13.024 20.230 1.00 52.72 217 PHE A C 1
ATOM 1686 O O . PHE A 1 217 ? -1.754 -14.089 20.659 1.00 52.72 217 PHE A O 1
ATOM 1693 N N . THR A 1 218 ? -2.972 -12.251 20.993 1.00 44.50 218 THR A N 1
ATOM 1694 C CA . THR A 1 218 ? -3.537 -12.651 22.284 1.00 44.50 218 THR A CA 1
ATOM 1695 C C . THR A 1 218 ? -5.056 -12.552 22.237 1.00 44.50 218 THR A C 1
ATOM 1697 O O . THR A 1 218 ? -5.635 -11.827 21.433 1.00 44.50 218 THR A O 1
ATOM 1700 N N . GLU A 1 219 ? -5.705 -13.348 23.083 1.00 42.34 219 GLU A N 1
ATOM 1701 C CA . GLU A 1 219 ? -7.113 -13.775 23.029 1.00 42.34 219 GLU A CA 1
ATOM 1702 C C . GLU A 1 219 ? -8.178 -12.648 23.113 1.00 42.34 219 GLU A C 1
ATOM 1704 O O . GLU A 1 219 ? -9.367 -12.942 23.172 1.00 42.34 219 GLU A O 1
ATOM 1709 N N . HIS A 1 220 ? -7.785 -11.367 23.070 1.00 43.56 220 HIS A N 1
ATOM 1710 C CA . HIS A 1 220 ? -8.665 -10.190 23.165 1.00 43.56 220 HIS A CA 1
ATOM 1711 C C . HIS A 1 220 ? -8.969 -9.489 21.824 1.00 43.56 220 HIS A C 1
ATOM 1713 O O . HIS A 1 220 ? -9.467 -8.368 21.832 1.00 43.56 220 HIS A O 1
ATOM 1719 N N . GLY A 1 221 ? -8.738 -10.140 20.680 1.00 49.91 221 GLY A N 1
ATOM 1720 C CA . GLY A 1 221 ? -9.059 -9.568 19.366 1.00 49.91 221 GLY A CA 1
ATOM 1721 C C . GLY A 1 221 ? -7.893 -8.745 18.831 1.00 49.91 221 GLY A C 1
ATOM 1722 O O . GLY A 1 221 ? -7.790 -7.542 19.051 1.00 49.91 221 GLY A O 1
ATOM 1723 N N . SER A 1 222 ? -6.992 -9.451 18.159 1.00 55.94 222 SER A N 1
ATOM 1724 C CA . SER A 1 222 ? -5.766 -8.964 17.537 1.00 55.94 222 SER A CA 1
ATOM 1725 C C . SER A 1 222 ? -6.033 -7.802 16.582 1.00 55.94 222 SER A C 1
ATOM 1727 O O . SER A 1 222 ? -6.582 -8.008 15.494 1.00 55.94 222 SER A O 1
ATOM 1729 N N . GLY A 1 223 ? -5.626 -6.591 16.969 1.00 64.75 223 GLY A N 1
ATOM 1730 C CA . GLY A 1 223 ? -5.416 -5.515 16.007 1.00 64.75 223 GLY A CA 1
ATOM 1731 C C . GLY A 1 223 ? -4.448 -6.037 14.948 1.00 64.75 223 GLY A C 1
ATOM 1732 O O . GLY A 1 223 ? -3.322 -6.408 15.257 1.00 64.75 223 GLY A O 1
ATOM 1733 N N . ALA A 1 224 ? -4.916 -6.185 13.717 1.00 80.19 224 ALA A N 1
ATOM 1734 C CA . ALA A 1 224 ? -4.061 -6.583 12.612 1.00 80.19 224 ALA A CA 1
ATOM 1735 C C . ALA A 1 224 ? -3.696 -5.347 11.798 1.00 80.19 224 ALA A C 1
ATOM 1737 O O . ALA A 1 224 ? -4.493 -4.408 11.672 1.00 80.19 224 ALA A O 1
ATOM 1738 N N . ALA A 1 225 ? -2.479 -5.353 11.260 1.00 90.88 225 ALA A N 1
ATOM 1739 C CA . ALA A 1 225 ? -1.972 -4.278 10.431 1.00 90.88 225 ALA A CA 1
ATOM 1740 C C . ALA A 1 225 ? -1.555 -4.797 9.055 1.00 90.88 225 ALA A C 1
ATOM 1742 O O . ALA A 1 225 ? -0.808 -5.769 8.940 1.00 90.88 225 ALA A O 1
ATOM 1743 N N . VAL A 1 226 ? -2.019 -4.126 8.007 1.00 93.94 226 VAL A N 1
ATOM 1744 C CA . VAL A 1 226 ? -1.600 -4.353 6.624 1.00 93.94 226 VAL A CA 1
ATOM 1745 C C . VAL A 1 226 ? -0.796 -3.145 6.166 1.00 93.94 226 VAL A C 1
ATOM 1747 O O . VAL A 1 226 ? -1.232 -2.006 6.314 1.00 93.94 226 VAL A O 1
ATOM 1750 N N . PHE A 1 227 ? 0.376 -3.399 5.601 1.00 96.75 227 PHE A N 1
ATOM 1751 C CA . PHE A 1 227 ? 1.253 -2.386 5.026 1.00 96.75 227 PHE A CA 1
ATOM 1752 C C . PHE A 1 227 ? 1.365 -2.622 3.528 1.00 96.75 227 PHE A C 1
ATOM 1754 O O . PHE A 1 227 ? 1.604 -3.758 3.122 1.00 96.75 227 PHE A O 1
ATOM 1761 N N . ILE A 1 228 ? 1.202 -1.572 2.724 1.00 97.50 228 ILE A N 1
ATOM 1762 C CA . ILE A 1 228 ? 1.211 -1.616 1.258 1.00 97.50 228 ILE A CA 1
ATOM 1763 C C . ILE A 1 228 ? 2.201 -0.569 0.748 1.00 97.50 228 ILE A C 1
ATOM 1765 O O . ILE A 1 228 ? 2.109 0.598 1.100 1.00 97.50 228 ILE A O 1
ATOM 1769 N N . ALA A 1 229 ? 3.160 -0.975 -0.073 1.00 97.44 229 ALA A N 1
ATOM 1770 C CA . ALA A 1 229 ? 4.287 -0.145 -0.501 1.00 97.44 229 ALA A CA 1
ATOM 1771 C C . ALA A 1 229 ? 3.935 0.916 -1.557 1.00 97.44 229 ALA A C 1
ATOM 1773 O O . ALA A 1 229 ? 4.838 1.500 -2.151 1.00 97.44 229 ALA A O 1
ATOM 1774 N N . ASP A 1 230 ? 2.651 1.093 -1.858 1.00 96.50 230 ASP A N 1
ATOM 1775 C CA . ASP A 1 230 ? 2.179 1.998 -2.894 1.00 96.50 230 ASP A CA 1
ATOM 1776 C C . ASP A 1 230 ? 0.760 2.495 -2.572 1.00 96.50 230 ASP A C 1
ATOM 1778 O O . ASP A 1 230 ? -0.199 1.717 -2.648 1.00 96.50 230 ASP A O 1
ATOM 1782 N N . PRO A 1 231 ? 0.597 3.771 -2.187 1.00 94.81 231 PRO A N 1
ATOM 1783 C CA . PRO A 1 231 ? -0.718 4.354 -1.965 1.00 94.81 231 PRO A CA 1
ATOM 1784 C C . PRO A 1 231 ? -1.486 4.626 -3.263 1.00 94.81 231 PRO A C 1
ATOM 1786 O O . PRO A 1 231 ? -2.710 4.759 -3.208 1.00 94.81 231 PRO A O 1
ATOM 1789 N N . SER A 1 232 ? -0.827 4.656 -4.426 1.00 93.31 232 SER A N 1
ATOM 1790 C CA . SER A 1 232 ? -1.482 4.952 -5.703 1.00 93.31 232 SER A CA 1
ATOM 1791 C C . SER A 1 232 ? -2.539 3.924 -6.099 1.00 93.31 232 SER A C 1
ATOM 1793 O O . SER A 1 232 ? -3.461 4.265 -6.832 1.00 93.31 232 SER A O 1
ATOM 1795 N N . LEU A 1 233 ? -2.489 2.706 -5.543 1.00 93.25 233 LEU A N 1
ATOM 1796 C CA . LEU A 1 233 ? -3.544 1.694 -5.677 1.00 93.25 233 LEU A CA 1
ATOM 1797 C C . LEU A 1 233 ? -4.945 2.225 -5.340 1.00 93.25 233 LEU A C 1
ATOM 1799 O O . LEU A 1 233 ? -5.934 1.759 -5.899 1.00 93.25 233 LEU A O 1
ATOM 1803 N N . PHE A 1 234 ? -5.025 3.202 -4.435 1.00 93.31 234 PHE A N 1
ATOM 1804 C CA . PHE A 1 234 ? -6.277 3.782 -3.956 1.00 93.31 234 PHE A CA 1
ATOM 1805 C C . PHE A 1 234 ? -6.698 5.041 -4.726 1.00 93.31 234 PHE A C 1
ATOM 1807 O O . PHE A 1 234 ? -7.746 5.616 -4.430 1.00 93.31 234 PHE A O 1
ATOM 1814 N N . MET A 1 235 ? -5.899 5.489 -5.700 1.00 92.62 235 MET A N 1
ATOM 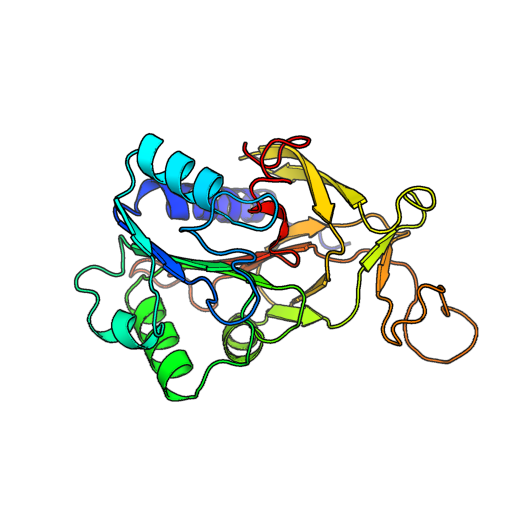1815 C CA . MET A 1 235 ? -6.221 6.664 -6.505 1.00 92.62 235 MET A CA 1
ATOM 1816 C C . MET A 1 235 ? -7.341 6.369 -7.498 1.00 92.62 235 MET A C 1
ATOM 1818 O O . MET A 1 235 ? -7.362 5.317 -8.135 1.00 92.62 235 MET A O 1
ATOM 1822 N N . ASN A 1 236 ? -8.210 7.349 -7.732 1.00 92.81 236 ASN A N 1
ATOM 1823 C CA . ASN A 1 236 ? -9.300 7.294 -8.707 1.00 92.81 236 ASN A CA 1
ATOM 1824 C C . ASN A 1 236 ? -8.802 6.874 -10.098 1.00 92.81 236 ASN A C 1
ATOM 1826 O O . ASN A 1 236 ? -9.458 6.115 -10.802 1.00 92.81 236 ASN A O 1
ATOM 1830 N N . GLY A 1 237 ? -7.618 7.354 -10.485 1.00 91.94 237 GLY A N 1
ATOM 1831 C CA . GLY A 1 237 ? -6.980 7.040 -11.758 1.00 91.94 237 GLY A CA 1
ATOM 1832 C C . GLY A 1 237 ? -6.424 5.623 -11.907 1.00 91.94 237 GLY A C 1
ATOM 1833 O O . GLY A 1 237 ? -6.110 5.219 -13.025 1.00 91.94 237 GLY A O 1
ATOM 1834 N N . MET A 1 238 ? -6.280 4.899 -10.798 1.00 94.69 238 MET A N 1
ATOM 1835 C CA . MET A 1 238 ? -5.613 3.598 -10.722 1.00 94.69 238 MET A CA 1
ATOM 1836 C C . MET A 1 238 ? -6.545 2.485 -10.248 1.00 94.69 238 MET A C 1
ATOM 1838 O O . MET A 1 238 ? -6.338 1.330 -10.608 1.00 94.69 238 MET A O 1
ATOM 1842 N N . ILE A 1 239 ? -7.561 2.812 -9.450 1.00 92.81 239 ILE A N 1
ATOM 1843 C CA . ILE A 1 239 ? -8.393 1.832 -8.750 1.00 92.81 239 ILE A CA 1
ATOM 1844 C C . ILE A 1 239 ? -9.198 0.928 -9.695 1.00 92.81 239 ILE A C 1
ATOM 1846 O O . ILE A 1 239 ? -9.439 -0.228 -9.378 1.00 92.81 239 ILE A O 1
ATOM 1850 N N . GLU A 1 240 ? -9.566 1.411 -10.885 1.00 91.69 240 GLU A N 1
ATOM 1851 C CA . GLU A 1 240 ? -10.273 0.615 -11.903 1.00 91.69 240 GLU A CA 1
ATOM 1852 C C . GLU A 1 240 ? -9.330 -0.151 -12.855 1.00 91.69 240 GLU A C 1
ATOM 1854 O O . GLU A 1 240 ? -9.791 -0.790 -13.802 1.00 91.69 240 GLU A O 1
ATOM 1859 N N . LEU A 1 241 ? -8.009 -0.073 -12.654 1.00 93.44 241 LEU A N 1
ATOM 1860 C CA . LEU A 1 241 ? -7.028 -0.749 -13.503 1.00 93.44 241 LEU A CA 1
ATOM 1861 C C . LEU A 1 241 ? -6.683 -2.140 -12.961 1.00 93.44 241 LEU A C 1
ATOM 1863 O O . LEU A 1 241 ? -6.448 -2.321 -11.767 1.00 93.44 241 LEU A O 1
ATOM 1867 N N . GLU A 1 242 ? -6.587 -3.111 -13.873 1.00 93.44 242 GLU A N 1
ATOM 1868 C CA . GLU A 1 242 ? -6.382 -4.530 -13.550 1.00 93.44 242 GLU A CA 1
ATOM 1869 C C . GLU A 1 242 ? -7.378 -5.008 -12.469 1.00 93.44 242 GLU A C 1
ATOM 1871 O O . GLU A 1 242 ? -8.579 -4.837 -12.655 1.00 93.44 242 GLU A O 1
ATOM 1876 N N . GLY A 1 243 ? -6.910 -5.609 -11.371 1.00 89.50 243 GLY A N 1
ATOM 1877 C CA . GLY A 1 243 ? -7.728 -6.050 -10.238 1.00 89.50 243 GLY A CA 1
ATOM 1878 C C . GLY A 1 243 ? -7.646 -5.141 -9.008 1.00 89.50 243 GLY A C 1
ATOM 1879 O O . GLY A 1 243 ? -7.856 -5.622 -7.904 1.00 89.50 243 GLY A O 1
ATOM 1880 N N . ASN A 1 244 ? -7.305 -3.853 -9.148 1.00 92.31 244 ASN A N 1
ATOM 1881 C CA . ASN A 1 244 ? -7.073 -2.967 -7.994 1.00 92.31 244 ASN A CA 1
ATOM 1882 C C . ASN A 1 244 ? -8.315 -2.729 -7.099 1.00 92.31 244 ASN A C 1
ATOM 1884 O O . ASN A 1 244 ? -8.156 -2.398 -5.926 1.00 92.31 244 ASN A O 1
ATOM 1888 N N . MET A 1 245 ? -9.535 -2.886 -7.629 1.00 87.31 245 MET A N 1
ATOM 1889 C CA . MET A 1 245 ? -10.803 -2.702 -6.895 1.00 87.31 245 MET A CA 1
ATOM 1890 C C . MET A 1 245 ? -11.351 -3.994 -6.251 1.00 87.31 245 MET A C 1
ATOM 1892 O O . MET A 1 245 ? -12.272 -3.942 -5.425 1.00 87.31 245 MET A O 1
ATOM 1896 N N . GLU A 1 246 ? -10.855 -5.154 -6.679 1.00 80.94 246 GLU A N 1
ATOM 1897 C CA . GLU A 1 246 ? -11.369 -6.473 -6.277 1.00 80.94 246 GLU A CA 1
ATOM 1898 C C . GLU A 1 246 ? -10.854 -6.900 -4.895 1.00 80.94 246 GLU A C 1
ATOM 1900 O O . GLU A 1 246 ? -11.716 -7.299 -4.072 1.00 80.94 246 GLU A O 1
#

pLDDT: mean 82.51, std 15.62, range [34.03, 97.75]

Foldseek 3Di:
DPPPDPVQQVVVLVVVVVLLPLAQEEEEEDEDPPPQACDCPDPDQRHQVVVQVLSVVVRHHYHYDHPALLCLLVVPQQLNYEYEYFADPAADDPSRLVSVVVSQVQNHAYEYEYQQQSCVSNQVVLQKTFDHAFKAAPVQVVPRQWDKWAFDGPNDGWIAIFGRFTFMDGDFFDFRTKDAQRMFGDPPHPPDQCCPPDPSRRHGGMTGFKTKGFPDPDPNHTHIYMYGRGSSLSGPNRVPPIPSVD

Secondary structure (DSSP, 8-state):
-----HHHHHHHHHHHHHHHHS--EEEEEE--SSTTTT-TT--STT--HHHHHHHHHTT-EEEEE-S-GGGGGG-S-GGGEEEEEE--SSPPPHHHHHHHHHHHHTT-EEEEE-SSSTTHHHHGGGTEEEESSEEEEGGGTTSTTEEEEEEEETTEEEEEEEES--EEEESSSEEEEE--TTEEEESSSSSS--TTTSS--------EEEEEE-S---TT----EEEES-GGGGSTTTTTSTTTT-

Radius of gyration: 17.48 Å; chains: 1; bounding box: 51×44×45 Å

Sequence (246 aa):
MRRIGASTIWKWTFLLMFLLFISTEIYVVTSMEDEGELSSLENGWAGASAFSDELSRRGFDVRSLLTTPSLLHEEEDPGNTLLISLGPQREYSLSELHALRKFHSRGGRILMADDSGNGNGLASRFEVNFVRGQLYDQNFVSSPDLVKFDVNQDFFDGTVLMNRPASLSFSSGQALIASTTSAWVDRNGNGINDNISTNQGEAPGIRYLAVISDPDFTEHGSGAAVFIADPSLFMNGMIELEGNME